Protein AF-A0A8D8MK05-F1 (afdb_monomer_lite)

Structure (mmCIF, N/CA/C/O backbone):
data_AF-A0A8D8MK05-F1
#
_entry.id   AF-A0A8D8MK05-F1
#
loop_
_atom_site.group_PDB
_atom_site.id
_atom_site.type_symbol
_atom_site.label_atom_id
_atom_site.label_alt_id
_atom_site.label_comp_id
_atom_site.label_asym_id
_atom_site.label_entity_id
_atom_site.label_seq_id
_atom_site.pdbx_PDB_ins_code
_atom_site.Cartn_x
_atom_site.Cartn_y
_atom_site.Cartn_z
_atom_site.occupancy
_atom_site.B_iso_or_equiv
_atom_site.auth_seq_id
_atom_site.auth_comp_id
_atom_site.auth_asym_id
_atom_site.auth_atom_id
_atom_site.pdbx_PDB_model_num
ATOM 1 N N . VAL A 1 1 ? 26.321 2.129 -28.031 1.00 49.59 1 VAL A N 1
ATOM 2 C CA . VAL A 1 1 ? 26.705 2.374 -26.617 1.00 49.59 1 VAL A CA 1
ATOM 3 C C . VAL A 1 1 ? 25.487 2.643 -25.729 1.00 49.59 1 VAL A C 1
ATOM 5 O O . VAL A 1 1 ? 25.455 2.090 -24.644 1.00 49.59 1 VAL A O 1
ATOM 8 N N . ALA A 1 2 ? 24.445 3.350 -26.198 1.00 54.22 2 ALA A N 1
ATOM 9 C CA . ALA A 1 2 ? 23.191 3.540 -25.441 1.00 54.22 2 ALA A CA 1
ATOM 10 C C . ALA A 1 2 ? 22.469 2.225 -25.057 1.00 54.22 2 ALA A C 1
ATOM 12 O O . ALA A 1 2 ? 22.144 2.024 -23.899 1.00 54.22 2 ALA A O 1
ATOM 13 N N . VAL A 1 3 ? 22.343 1.268 -25.988 1.00 50.22 3 VAL A N 1
ATOM 14 C CA . VAL A 1 3 ? 21.667 -0.034 -25.749 1.00 50.22 3 VAL A CA 1
ATOM 15 C C . VAL A 1 3 ? 22.410 -0.934 -24.745 1.00 50.22 3 VAL A C 1
ATOM 17 O O . VAL A 1 3 ? 21.839 -1.875 -24.202 1.00 50.22 3 VAL A O 1
ATOM 20 N N . ILE A 1 4 ? 23.695 -0.662 -24.495 1.00 50.47 4 ILE A N 1
ATOM 21 C CA . ILE A 1 4 ? 24.518 -1.462 -23.579 1.00 50.47 4 ILE A CA 1
ATOM 22 C C . ILE A 1 4 ? 24.353 -0.965 -22.138 1.00 50.47 4 ILE A C 1
ATOM 24 O O . ILE A 1 4 ? 24.380 -1.791 -21.240 1.00 50.47 4 ILE A O 1
ATOM 28 N N . MET A 1 5 ? 24.111 0.332 -21.903 1.00 55.66 5 MET A N 1
ATOM 29 C CA . MET A 1 5 ? 23.924 0.863 -20.543 1.00 55.66 5 MET A CA 1
ATOM 30 C C . MET A 1 5 ? 22.588 0.429 -19.925 1.00 55.66 5 MET A C 1
ATOM 32 O O . MET A 1 5 ? 22.592 -0.071 -18.804 1.00 55.66 5 MET A O 1
ATOM 36 N N . ASP A 1 6 ? 21.487 0.484 -20.683 1.00 53.59 6 ASP A N 1
ATOM 37 C CA . ASP A 1 6 ? 20.169 0.037 -20.195 1.00 53.59 6 ASP A CA 1
ATOM 38 C C . ASP A 1 6 ? 20.135 -1.473 -19.879 1.00 53.59 6 ASP A C 1
ATOM 40 O O . ASP A 1 6 ? 19.416 -1.917 -18.985 1.00 53.59 6 ASP A O 1
ATOM 44 N N . ASN A 1 7 ? 20.941 -2.274 -20.589 1.00 53.03 7 ASN A N 1
ATOM 45 C CA . ASN A 1 7 ? 21.059 -3.717 -20.351 1.00 53.03 7 ASN A CA 1
ATOM 46 C C . ASN A 1 7 ? 22.060 -4.072 -19.241 1.00 53.03 7 ASN A C 1
ATOM 48 O O . ASN A 1 7 ? 21.892 -5.096 -18.578 1.00 53.03 7 ASN A O 1
ATOM 52 N N . PHE A 1 8 ? 23.097 -3.259 -19.023 1.00 48.75 8 PHE A N 1
ATOM 53 C CA . PHE A 1 8 ? 24.080 -3.519 -17.969 1.00 48.75 8 PHE A CA 1
ATOM 54 C C . PHE A 1 8 ? 23.474 -3.288 -16.580 1.00 48.75 8 PHE A C 1
ATOM 56 O O . PHE A 1 8 ? 23.634 -4.134 -15.702 1.00 48.75 8 PHE A O 1
ATOM 63 N N . ASP A 1 9 ? 22.678 -2.224 -16.424 1.00 55.06 9 ASP A N 1
ATOM 64 C CA . ASP A 1 9 ? 21.945 -1.930 -15.185 1.00 55.06 9 ASP A CA 1
ATOM 65 C C . ASP A 1 9 ? 20.927 -3.018 -14.817 1.00 55.06 9 ASP A C 1
ATOM 67 O O . ASP A 1 9 ? 20.626 -3.197 -13.639 1.00 55.06 9 ASP A O 1
ATOM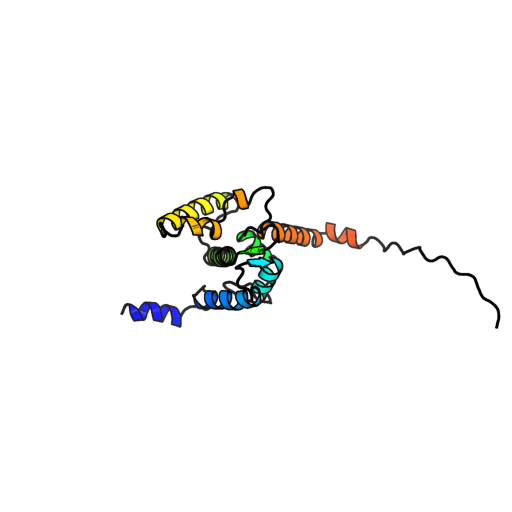 71 N N . TYR A 1 10 ? 20.398 -3.767 -15.793 1.00 53.81 10 TYR A N 1
ATOM 72 C CA . TYR A 1 10 ? 19.536 -4.924 -15.533 1.00 53.81 10 TYR A CA 1
ATOM 73 C C . TYR A 1 10 ? 20.329 -6.136 -15.018 1.00 53.81 10 TYR A C 1
ATOM 75 O O . TYR A 1 10 ? 19.884 -6.811 -14.093 1.00 53.81 10 TYR A O 1
ATOM 83 N N . LEU A 1 11 ? 21.511 -6.402 -15.587 1.00 55.62 11 LEU A N 1
ATOM 84 C CA . LEU A 1 11 ? 22.325 -7.587 -15.281 1.00 55.62 11 LEU A CA 1
ATOM 85 C C . LEU A 1 11 ? 23.072 -7.499 -13.943 1.00 55.62 11 LEU A C 1
ATOM 87 O O . LEU A 1 11 ? 23.367 -8.534 -13.349 1.00 55.62 11 LEU A O 1
ATOM 91 N N . THR A 1 12 ? 23.379 -6.292 -13.463 1.00 59.50 12 THR A N 1
ATOM 92 C CA . THR A 1 12 ? 24.076 -6.077 -12.182 1.00 59.50 12 THR A CA 1
ATOM 93 C C . THR A 1 12 ? 23.181 -5.483 -11.099 1.00 59.50 12 THR A C 1
ATOM 95 O O . THR A 1 12 ? 23.684 -5.048 -10.062 1.00 59.50 12 THR A O 1
ATOM 98 N N . ARG A 1 13 ? 21.863 -5.416 -11.329 1.00 64.94 13 ARG A N 1
ATOM 99 C CA . ARG A 1 13 ? 20.937 -4.834 -10.359 1.00 64.94 13 ARG A CA 1
ATOM 100 C C . ARG A 1 13 ? 20.841 -5.733 -9.137 1.00 64.94 13 ARG A C 1
ATOM 102 O O . ARG A 1 13 ? 20.519 -6.913 -9.248 1.00 64.94 13 ARG A O 1
ATOM 109 N N . ASP A 1 14 ? 21.093 -5.155 -7.969 1.00 70.12 14 ASP A N 1
ATOM 110 C CA . ASP A 1 14 ? 20.798 -5.811 -6.704 1.00 70.12 14 ASP A CA 1
ATOM 111 C C . ASP A 1 14 ? 19.301 -6.156 -6.674 1.00 70.12 14 ASP A C 1
ATOM 113 O O . ASP A 1 14 ? 18.453 -5.274 -6.820 1.00 70.12 14 ASP A O 1
ATOM 117 N N . SER A 1 15 ? 18.983 -7.442 -6.505 1.00 69.00 15 SER A N 1
ATOM 118 C CA . SER A 1 15 ? 17.610 -7.952 -6.407 1.00 69.00 15 SER A CA 1
ATOM 119 C C . SER A 1 15 ? 16.803 -7.288 -5.286 1.00 69.00 15 SER A C 1
ATOM 121 O O . SER A 1 15 ? 15.579 -7.296 -5.322 1.00 69.00 15 SER A O 1
ATOM 123 N N . SER A 1 16 ? 17.470 -6.676 -4.302 1.00 76.88 16 SER A N 1
ATOM 124 C CA . SER A 1 16 ? 16.815 -5.901 -3.247 1.00 76.88 16 SER A CA 1
ATOM 125 C C . SER A 1 16 ? 16.217 -4.572 -3.740 1.00 76.88 16 SER A C 1
ATOM 127 O O . SER A 1 16 ? 15.370 -3.985 -3.061 1.00 76.88 16 SER A O 1
ATOM 129 N N . ILE A 1 17 ? 16.619 -4.098 -4.925 1.00 84.31 17 ILE A N 1
ATOM 130 C CA . ILE A 1 17 ? 16.140 -2.859 -5.540 1.00 84.31 17 ILE A CA 1
ATOM 131 C C . ILE A 1 17 ? 14.934 -3.161 -6.426 1.00 84.31 17 ILE A C 1
ATOM 133 O O . ILE A 1 17 ? 14.962 -4.037 -7.289 1.00 84.31 17 ILE A O 1
ATOM 137 N N . LEU A 1 18 ? 13.881 -2.356 -6.288 1.00 88.25 18 LEU A N 1
ATOM 138 C CA . LEU A 1 18 ? 12.679 -2.476 -7.103 1.00 88.25 18 LEU A CA 1
ATOM 139 C C . LEU A 1 18 ? 12.977 -2.337 -8.612 1.00 88.25 18 LEU A C 1
ATOM 141 O O . LEU A 1 18 ? 13.235 -1.243 -9.117 1.00 88.25 18 LEU A O 1
ATOM 145 N N . GLY A 1 19 ? 12.942 -3.464 -9.326 1.00 89.19 19 GLY A N 1
ATOM 146 C CA . GLY A 1 19 ? 12.927 -3.563 -10.792 1.00 89.19 19 GLY A CA 1
ATOM 147 C C . GLY A 1 19 ? 11.591 -4.032 -11.392 1.00 89.19 19 GLY A C 1
ATOM 148 O O . GLY A 1 19 ? 10.654 -4.364 -10.669 1.00 89.19 19 GLY A O 1
ATOM 149 N N . ALA A 1 20 ? 11.527 -4.082 -12.730 1.00 89.19 20 ALA A N 1
ATOM 150 C CA . ALA A 1 20 ? 10.322 -4.437 -13.493 1.00 89.19 20 ALA A CA 1
ATOM 151 C C . ALA A 1 20 ? 9.803 -5.859 -13.208 1.00 89.19 20 ALA A C 1
ATOM 153 O O . ALA A 1 20 ? 8.601 -6.043 -13.070 1.00 89.19 20 ALA A O 1
ATOM 154 N N . HIS A 1 21 ? 10.699 -6.828 -13.008 1.00 89.25 21 HIS A N 1
ATOM 155 C CA . HIS A 1 21 ? 10.330 -8.213 -12.691 1.00 89.25 21 HIS A CA 1
ATOM 156 C C . HIS A 1 21 ? 9.510 -8.341 -11.395 1.00 89.25 21 HIS A C 1
ATOM 158 O O . HIS A 1 21 ? 8.670 -9.225 -11.290 1.00 89.25 21 HIS A O 1
ATOM 164 N N . HIS A 1 22 ? 9.693 -7.442 -10.419 1.00 93.12 22 HIS A N 1
ATOM 165 C CA . HIS A 1 22 ? 8.843 -7.422 -9.224 1.00 93.12 22 HIS A CA 1
ATOM 166 C C . HIS A 1 22 ? 7.418 -6.958 -9.537 1.00 93.12 22 HIS A C 1
ATOM 168 O O . HIS A 1 22 ? 6.475 -7.408 -8.895 1.00 93.12 22 HIS A O 1
ATOM 174 N N . LEU A 1 23 ? 7.252 -6.052 -10.507 1.00 95.31 23 LEU A N 1
ATOM 175 C CA . LEU A 1 23 ? 5.930 -5.612 -10.956 1.00 95.31 23 LEU A CA 1
ATOM 176 C C . LEU A 1 23 ? 5.211 -6.754 -11.678 1.00 95.31 23 LEU A C 1
ATOM 178 O O . LEU A 1 23 ? 4.029 -6.972 -11.429 1.00 95.31 23 LEU A O 1
ATOM 182 N N . ASP A 1 24 ? 5.935 -7.505 -12.512 1.00 94.25 24 ASP A N 1
ATOM 183 C CA . ASP A 1 24 ? 5.402 -8.693 -13.186 1.00 94.25 24 ASP A CA 1
ATOM 184 C C . ASP A 1 24 ? 4.970 -9.757 -12.170 1.00 94.25 24 ASP A C 1
ATOM 186 O O . ASP A 1 24 ? 3.875 -10.310 -12.274 1.00 94.25 24 ASP A O 1
ATOM 190 N N . GLU A 1 25 ? 5.785 -9.989 -11.138 1.00 95.00 25 GLU A N 1
ATOM 191 C CA . GLU A 1 25 ? 5.450 -10.917 -10.058 1.00 95.00 25 GLU A CA 1
ATOM 192 C C . GLU A 1 25 ? 4.222 -10.454 -9.262 1.00 95.00 25 GLU A C 1
ATOM 194 O O . GLU A 1 25 ? 3.327 -11.254 -8.991 1.00 95.00 25 GLU A O 1
ATOM 199 N N . PHE A 1 26 ? 4.111 -9.156 -8.957 1.00 96.94 26 PHE A N 1
ATOM 200 C CA . PHE A 1 26 ? 2.915 -8.604 -8.317 1.00 96.94 26 PHE A CA 1
ATOM 201 C C . PHE A 1 26 ? 1.656 -8.848 -9.154 1.00 96.94 26 PHE A C 1
ATOM 203 O O . PHE A 1 26 ? 0.638 -9.277 -8.615 1.00 96.94 26 PHE A O 1
ATOM 210 N N . VAL A 1 27 ? 1.714 -8.594 -10.467 1.00 96.75 27 VAL A N 1
ATOM 211 C CA . VAL A 1 27 ? 0.590 -8.839 -11.389 1.00 96.75 27 VAL A CA 1
ATOM 212 C C . VAL A 1 27 ? 0.208 -10.317 -11.387 1.00 96.75 27 VAL A C 1
ATOM 214 O O . VAL A 1 27 ? -0.976 -10.645 -11.302 1.00 96.75 27 VAL A O 1
ATOM 217 N N . ARG A 1 28 ? 1.208 -11.203 -11.458 1.00 96.44 28 ARG A N 1
ATOM 218 C CA . ARG A 1 28 ? 1.016 -12.653 -11.472 1.00 96.44 28 ARG A CA 1
ATOM 219 C C . ARG A 1 28 ? 0.312 -13.134 -10.206 1.00 96.44 28 ARG A C 1
ATOM 221 O O . ARG A 1 28 ? -0.697 -13.821 -10.315 1.00 96.44 28 ARG A O 1
ATOM 228 N N . ILE A 1 29 ? 0.813 -12.751 -9.030 1.00 97.00 29 ILE A N 1
ATOM 229 C CA . ILE A 1 29 ? 0.228 -13.164 -7.749 1.00 97.00 29 ILE A CA 1
ATOM 230 C C . ILE A 1 29 ? -1.155 -12.529 -7.573 1.00 97.00 29 ILE A C 1
ATOM 232 O O . ILE A 1 29 ? -2.086 -13.223 -7.185 1.00 97.00 29 ILE A O 1
ATOM 236 N N . TRP A 1 30 ? -1.343 -11.247 -7.908 1.00 97.69 30 TRP A N 1
ATOM 237 C CA . TRP A 1 30 ? -2.658 -10.601 -7.807 1.00 97.69 30 TRP A CA 1
ATOM 238 C C . TRP A 1 30 ? -3.735 -11.357 -8.590 1.00 97.69 30 TRP A C 1
ATOM 240 O O . TRP A 1 30 ? -4.849 -11.523 -8.097 1.00 97.69 30 TRP A O 1
ATOM 250 N N . ALA A 1 31 ? -3.409 -11.851 -9.787 1.00 97.31 31 ALA A N 1
ATOM 251 C CA . ALA A 1 31 ? -4.342 -12.615 -10.611 1.00 97.31 31 ALA A CA 1
ATOM 252 C C . ALA A 1 31 ? -4.811 -13.929 -9.954 1.00 97.31 31 ALA A C 1
ATOM 254 O O . ALA A 1 31 ? -5.887 -14.419 -10.289 1.00 97.31 31 ALA A O 1
ATOM 255 N N . GLU A 1 32 ? -4.050 -14.482 -9.003 1.00 97.44 32 GLU A N 1
ATOM 256 C CA . GLU A 1 32 ? -4.471 -15.649 -8.215 1.00 97.44 32 GLU A CA 1
ATOM 257 C C . GLU A 1 32 ? -5.579 -15.287 -7.207 1.00 97.44 32 GLU A C 1
ATOM 259 O O . GLU A 1 32 ? -6.458 -16.107 -6.945 1.00 97.44 32 GLU A O 1
ATOM 264 N N . TYR A 1 33 ? -5.577 -14.053 -6.687 1.00 97.25 33 TYR A N 1
ATOM 265 C CA . TYR A 1 33 ? -6.573 -13.547 -5.729 1.00 97.25 33 TYR A CA 1
ATOM 266 C C . TYR A 1 33 ? -7.752 -12.827 -6.410 1.00 97.25 33 TYR A C 1
ATOM 268 O O . TYR A 1 33 ? -8.833 -12.733 -5.835 1.00 97.25 33 TYR A O 1
ATOM 276 N N . ASP A 1 34 ? -7.579 -12.347 -7.645 1.00 97.44 34 ASP A N 1
ATOM 277 C CA . ASP A 1 34 ? -8.625 -11.725 -8.470 1.00 97.44 34 ASP A CA 1
ATOM 278 C C . ASP A 1 34 ? -8.807 -12.463 -9.813 1.00 97.44 34 ASP A C 1
ATOM 280 O O . ASP A 1 34 ? -8.554 -11.895 -10.882 1.00 97.44 34 ASP A O 1
ATOM 284 N N . PRO A 1 35 ? -9.275 -13.727 -9.804 1.00 95.75 35 PRO A N 1
ATOM 285 C CA . PRO A 1 35 ? -9.380 -14.550 -11.014 1.00 95.75 35 PRO A CA 1
ATOM 286 C C . PRO A 1 35 ? -10.380 -13.998 -12.041 1.00 95.75 35 PRO A C 1
ATOM 288 O O . PRO A 1 35 ? -10.322 -14.338 -13.220 1.00 95.75 35 PRO A O 1
ATOM 291 N N . ASN A 1 36 ? -11.300 -13.136 -11.599 1.00 95.81 36 ASN A N 1
ATOM 292 C CA . ASN A 1 36 ? -12.314 -12.507 -12.443 1.00 95.81 36 ASN A CA 1
ATOM 293 C C . ASN A 1 36 ? -11.868 -11.148 -13.009 1.00 95.81 36 ASN A C 1
ATOM 295 O O . ASN A 1 36 ? -12.668 -10.487 -13.671 1.00 95.81 36 ASN A O 1
ATOM 299 N N . ALA A 1 37 ? -10.627 -10.717 -12.743 1.00 96.00 37 ALA A N 1
ATOM 300 C CA . ALA A 1 37 ? -10.079 -9.434 -13.180 1.00 96.00 37 ALA A CA 1
ATOM 301 C C . ALA A 1 37 ? -10.981 -8.235 -12.824 1.00 96.00 37 ALA A C 1
ATOM 303 O O . ALA A 1 37 ? -11.169 -7.308 -13.616 1.00 96.00 37 ALA A O 1
ATOM 304 N N . THR A 1 38 ? -11.554 -8.251 -11.619 1.00 95.69 38 THR A N 1
ATOM 305 C CA . THR A 1 38 ? -12.394 -7.157 -11.111 1.00 95.69 38 THR A CA 1
ATOM 306 C C . THR A 1 38 ? -11.583 -5.895 -10.803 1.00 95.69 38 THR A C 1
ATOM 308 O O . THR A 1 38 ? -12.144 -4.806 -10.658 1.00 95.69 38 THR A O 1
ATOM 311 N N . GLY A 1 39 ? -10.260 -6.035 -10.699 1.00 96.00 39 GLY A N 1
ATOM 312 C CA . GLY A 1 39 ? -9.326 -4.998 -10.293 1.00 96.00 39 GLY A CA 1
ATOM 313 C C . GLY A 1 39 ? -9.364 -4.726 -8.793 1.00 96.00 39 GLY A C 1
ATOM 314 O O . GLY A 1 39 ? -8.850 -3.690 -8.369 1.00 96.00 39 GLY A O 1
ATOM 315 N N . LYS A 1 40 ? -9.991 -5.598 -7.992 1.00 96.75 40 LYS A N 1
ATOM 316 C CA . LYS A 1 40 ? -10.190 -5.401 -6.554 1.00 96.75 40 LYS A CA 1
ATOM 317 C C . LYS A 1 40 ? -10.139 -6.712 -5.771 1.00 96.75 40 LYS A C 1
ATOM 319 O O . LYS A 1 40 ? -10.735 -7.695 -6.188 1.00 96.75 40 LYS A O 1
ATOM 324 N N . ILE A 1 41 ? -9.529 -6.689 -4.588 1.00 97.94 41 ILE A N 1
ATOM 325 C CA . ILE A 1 41 ? -9.508 -7.828 -3.645 1.00 97.94 41 ILE A CA 1
ATOM 326 C C . ILE A 1 41 ? -9.763 -7.351 -2.218 1.00 97.94 41 ILE A C 1
ATOM 328 O O . ILE A 1 41 ? -9.55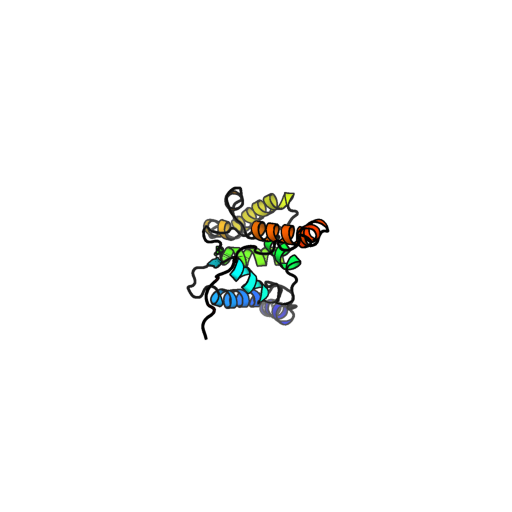8 -6.171 -1.913 1.00 97.94 41 ILE A O 1
ATOM 332 N N . HIS A 1 42 ? -10.213 -8.240 -1.331 1.00 97.88 42 HIS A N 1
ATOM 333 C CA . HIS A 1 42 ? -10.472 -7.869 0.059 1.00 97.88 42 HIS A CA 1
ATOM 334 C C . HIS A 1 42 ? -9.167 -7.502 0.787 1.00 97.88 42 HIS A C 1
ATOM 336 O O . HIS A 1 42 ? -8.104 -8.064 0.523 1.00 97.88 42 HIS A O 1
ATOM 342 N N . TYR A 1 43 ? -9.211 -6.560 1.735 1.00 96.75 43 TYR A N 1
ATOM 343 C CA . TYR A 1 43 ? -7.994 -6.061 2.395 1.00 96.75 43 TYR A CA 1
ATOM 344 C C . TYR A 1 43 ? -7.212 -7.138 3.175 1.00 96.75 43 TYR A C 1
ATOM 346 O O . TYR A 1 43 ? -6.006 -6.987 3.392 1.00 96.75 43 TYR A O 1
ATOM 354 N N . THR A 1 44 ? -7.881 -8.204 3.624 1.00 96.56 44 THR A N 1
ATOM 355 C CA . THR A 1 44 ? -7.226 -9.350 4.279 1.00 96.56 44 THR A CA 1
ATOM 356 C C . THR A 1 44 ? -6.517 -10.245 3.270 1.00 96.56 44 THR A C 1
ATOM 358 O O . THR A 1 44 ? -5.419 -10.709 3.548 1.00 96.56 44 THR A O 1
ATOM 361 N N . GLU A 1 45 ? -7.112 -10.446 2.092 1.00 97.75 45 GLU A N 1
ATOM 362 C CA . GLU A 1 45 ? -6.514 -11.202 0.986 1.00 97.75 45 GLU A CA 1
ATOM 363 C C . GLU A 1 45 ? -5.299 -10.462 0.433 1.00 97.75 45 GLU A C 1
ATOM 365 O O . GLU A 1 45 ? -4.244 -11.053 0.258 1.00 97.75 45 GLU A O 1
ATOM 370 N N . MET A 1 46 ? -5.395 -9.138 0.272 1.00 97.69 46 MET A N 1
ATOM 371 C CA . MET A 1 46 ? -4.248 -8.299 -0.086 1.00 97.69 46 MET A CA 1
ATOM 372 C C . MET A 1 46 ? -3.109 -8.418 0.932 1.00 97.69 46 MET A C 1
ATOM 374 O O . MET A 1 46 ? -1.943 -8.457 0.551 1.00 97.69 46 MET A O 1
ATOM 378 N N . TYR A 1 47 ? -3.419 -8.498 2.226 1.00 97.06 47 TYR A N 1
ATOM 379 C CA . TYR A 1 47 ? -2.393 -8.701 3.245 1.00 97.06 47 TYR A CA 1
ATOM 380 C C . TYR A 1 47 ? -1.714 -10.068 3.137 1.00 97.06 47 TYR A C 1
ATOM 382 O O . TYR A 1 47 ? -0.486 -10.132 3.191 1.00 97.06 47 TYR A O 1
ATOM 390 N N . ASP A 1 48 ? -2.494 -11.133 2.956 1.00 97.00 48 ASP A N 1
ATOM 391 C CA . ASP A 1 48 ? -1.979 -12.491 2.760 1.00 97.00 48 ASP A CA 1
ATOM 392 C C . ASP A 1 48 ? -1.120 -12.591 1.489 1.00 97.00 48 ASP A C 1
ATOM 394 O O . ASP A 1 48 ? 0.033 -13.020 1.533 1.00 97.00 48 ASP A O 1
ATOM 398 N N . MET A 1 49 ? -1.614 -12.041 0.379 1.00 97.19 49 MET A N 1
ATOM 399 C CA . MET A 1 49 ? -0.882 -11.891 -0.877 1.00 97.19 49 MET A CA 1
ATOM 400 C C . MET A 1 49 ? 0.483 -11.216 -0.666 1.00 97.19 49 MET A C 1
ATOM 402 O O . MET A 1 49 ? 1.513 -11.728 -1.107 1.00 97.19 49 MET A O 1
ATOM 406 N N . LEU A 1 50 ? 0.525 -10.088 0.054 1.00 97.06 50 LEU A N 1
ATOM 407 C CA . LEU A 1 50 ? 1.776 -9.380 0.344 1.00 97.06 50 LEU A CA 1
ATOM 408 C C . LEU A 1 50 ? 2.702 -10.161 1.282 1.00 97.06 50 LEU A C 1
ATOM 410 O O . LEU A 1 50 ? 3.916 -9.984 1.208 1.00 97.06 50 LEU A O 1
ATOM 414 N N . LYS A 1 51 ? 2.174 -11.013 2.166 1.00 95.75 51 LYS A N 1
ATOM 415 C CA . LYS A 1 51 ? 2.988 -11.900 3.010 1.00 95.75 51 LYS A CA 1
ATOM 416 C C . LYS A 1 51 ? 3.639 -13.016 2.196 1.00 95.75 51 LYS A C 1
ATOM 418 O O . LYS A 1 51 ? 4.798 -13.320 2.465 1.00 95.75 51 LYS A O 1
ATOM 423 N N . ASN A 1 52 ? 2.935 -13.541 1.196 1.00 94.00 52 ASN A N 1
ATOM 424 C CA . ASN A 1 52 ? 3.413 -14.605 0.312 1.00 94.00 52 ASN A CA 1
ATOM 425 C C . ASN A 1 52 ? 4.384 -14.120 -0.779 1.00 94.00 52 ASN A C 1
ATOM 427 O O . ASN A 1 52 ? 5.072 -14.934 -1.388 1.00 94.00 52 ASN A O 1
ATOM 431 N N . MET A 1 53 ? 4.474 -12.808 -1.005 1.00 94.69 53 MET A N 1
ATOM 432 C CA . MET A 1 53 ? 5.430 -12.199 -1.930 1.00 94.69 53 MET A CA 1
ATOM 433 C C . MET A 1 53 ? 6.687 -11.730 -1.189 1.00 94.69 53 MET A C 1
ATOM 435 O O . MET A 1 53 ? 6.603 -11.177 -0.088 1.00 94.69 53 MET A O 1
ATOM 439 N N . ASP A 1 54 ? 7.856 -11.897 -1.803 1.00 91.62 54 ASP A N 1
ATOM 440 C CA . ASP A 1 54 ? 9.121 -11.444 -1.226 1.00 91.62 54 ASP A CA 1
ATOM 441 C C . ASP A 1 54 ? 9.334 -9.919 -1.383 1.00 91.62 54 ASP A C 1
ATOM 443 O O . ASP A 1 54 ? 8.760 -9.276 -2.274 1.00 91.62 54 ASP A O 1
ATOM 447 N N . PRO A 1 55 ? 10.145 -9.290 -0.507 1.00 91.25 55 PRO A N 1
ATOM 448 C CA . PRO A 1 55 ? 10.635 -7.928 -0.723 1.00 91.25 55 PRO A CA 1
ATOM 449 C C . PRO A 1 55 ? 11.288 -7.791 -2.109 1.00 91.25 55 PRO A C 1
ATOM 451 O O . PRO A 1 55 ? 11.886 -8.758 -2.575 1.00 91.25 55 PRO A O 1
ATOM 454 N N . PRO A 1 56 ? 11.223 -6.615 -2.766 1.00 91.00 56 PRO A N 1
ATOM 455 C CA . PRO A 1 56 ? 10.949 -5.281 -2.220 1.00 91.00 56 PRO A CA 1
ATOM 456 C C . PRO A 1 56 ? 9.471 -4.856 -2.146 1.00 91.00 56 PRO A C 1
ATOM 458 O O . PRO A 1 56 ? 9.146 -3.977 -1.336 1.00 91.00 56 PRO A O 1
ATOM 461 N N . LEU A 1 57 ? 8.584 -5.441 -2.961 1.00 92.81 57 LEU A N 1
ATOM 462 C CA . LEU A 1 57 ? 7.145 -5.130 -2.930 1.00 92.81 57 LEU A CA 1
ATOM 463 C C . LEU A 1 57 ? 6.422 -5.902 -1.830 1.00 92.81 57 LEU A C 1
ATOM 465 O O . LEU A 1 57 ? 5.490 -5.382 -1.224 1.00 92.81 57 LEU A O 1
ATOM 469 N N . GLY A 1 58 ? 6.845 -7.135 -1.565 1.00 93.75 58 GLY A N 1
ATOM 470 C CA . GLY A 1 58 ? 6.206 -7.991 -0.585 1.00 93.75 58 GLY A CA 1
ATOM 471 C C . GLY A 1 58 ? 6.771 -7.784 0.812 1.00 93.75 58 GLY A C 1
ATOM 472 O O . GLY A 1 58 ? 7.741 -7.052 1.039 1.00 93.75 58 GLY A O 1
ATOM 473 N N . PHE A 1 59 ? 6.143 -8.434 1.780 1.00 94.94 59 PHE A N 1
ATOM 474 C CA . PHE A 1 59 ? 6.638 -8.515 3.145 1.00 94.94 59 P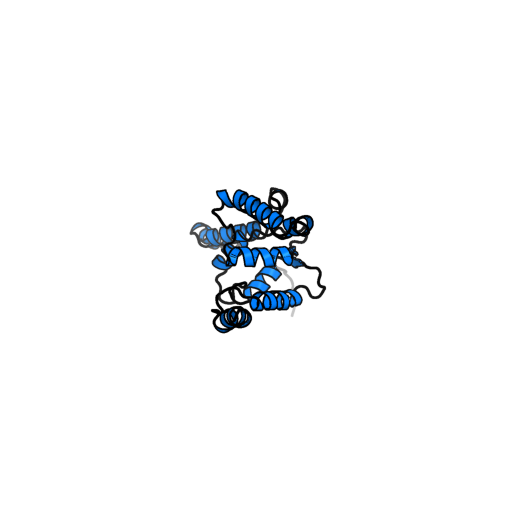HE A CA 1
ATOM 475 C C . PHE A 1 59 ? 7.506 -9.757 3.337 1.00 94.94 59 PHE A C 1
ATOM 477 O O . PHE A 1 59 ? 8.471 -9.704 4.094 1.00 94.94 59 PHE A O 1
ATOM 484 N N . GLY A 1 60 ? 7.187 -10.856 2.662 1.00 93.44 60 GLY A N 1
ATOM 485 C CA . GLY A 1 60 ? 7.787 -12.159 2.886 1.00 93.44 60 GLY A CA 1
ATOM 486 C C . GLY A 1 60 ? 7.205 -12.874 4.111 1.00 93.44 60 GLY A C 1
ATOM 487 O O . GLY A 1 60 ? 6.800 -12.278 5.126 1.00 93.44 60 GLY A O 1
ATOM 488 N N . ASN A 1 61 ? 7.221 -14.203 4.044 1.00 92.12 61 ASN A N 1
ATOM 489 C CA . ASN A 1 61 ? 6.568 -15.076 5.023 1.00 92.12 61 ASN A CA 1
ATOM 490 C C . ASN A 1 61 ? 7.099 -14.872 6.450 1.00 92.12 61 ASN A C 1
ATOM 492 O O . ASN A 1 61 ? 6.343 -14.918 7.422 1.00 92.12 61 ASN A O 1
ATOM 496 N N . LYS A 1 62 ? 8.385 -14.530 6.582 1.00 91.69 62 LYS A N 1
ATOM 497 C CA . LYS A 1 62 ? 9.063 -14.301 7.868 1.00 91.69 62 LYS A CA 1
ATOM 498 C C . LYS A 1 62 ? 8.919 -12.876 8.421 1.00 91.69 62 LYS A C 1
ATOM 500 O O . LYS A 1 62 ? 9.402 -12.612 9.519 1.00 91.69 62 LYS A O 1
ATOM 505 N N . CYS A 1 63 ? 8.288 -11.948 7.698 1.00 93.81 63 CYS A N 1
ATOM 506 C CA . CYS A 1 63 ? 8.155 -10.567 8.168 1.00 93.81 63 CYS A CA 1
ATOM 507 C C . CYS A 1 63 ? 7.242 -10.466 9.401 1.00 93.81 63 CYS A C 1
ATOM 509 O O . CYS A 1 63 ? 6.103 -10.943 9.345 1.00 93.81 63 CYS A O 1
ATOM 511 N N . PRO A 1 64 ? 7.694 -9.827 10.498 1.00 94.38 64 PRO A N 1
ATOM 512 C CA . PRO A 1 64 ? 6.859 -9.593 11.669 1.00 94.38 64 PRO A CA 1
ATOM 513 C C . PRO A 1 64 ? 5.639 -8.724 11.343 1.00 94.38 64 PRO A C 1
ATOM 515 O O . PRO A 1 64 ? 5.767 -7.693 10.676 1.00 94.38 64 PRO A O 1
ATOM 518 N N . ASN A 1 65 ? 4.476 -9.071 11.901 1.00 92.06 65 ASN A N 1
ATOM 519 C CA . ASN A 1 65 ? 3.215 -8.349 11.674 1.00 92.06 65 ASN A CA 1
ATOM 520 C C . ASN A 1 65 ? 3.348 -6.849 11.953 1.00 92.06 65 ASN A C 1
ATOM 522 O O . ASN A 1 65 ? 2.943 -6.026 11.138 1.00 92.06 65 ASN A O 1
ATOM 526 N N . ARG A 1 66 ? 4.037 -6.484 13.038 1.00 92.38 66 ARG A N 1
ATOM 527 C CA . ARG A 1 66 ? 4.305 -5.089 13.401 1.00 92.38 66 ARG A CA 1
ATOM 528 C C . ARG A 1 66 ? 5.015 -4.287 12.303 1.00 92.38 66 ARG A C 1
ATOM 530 O O . ARG A 1 66 ? 4.751 -3.094 12.163 1.00 92.38 66 ARG A O 1
ATOM 537 N N . LEU A 1 67 ? 5.924 -4.903 11.544 1.00 93.62 67 LEU A N 1
ATOM 538 C CA . LEU A 1 67 ? 6.628 -4.231 10.447 1.00 93.62 67 LEU A CA 1
ATOM 539 C C . LEU A 1 67 ? 5.727 -4.102 9.213 1.00 93.62 67 LEU A C 1
ATOM 541 O O . LEU A 1 67 ? 5.660 -3.026 8.618 1.00 93.62 67 LEU A O 1
ATOM 545 N N . ALA A 1 68 ? 4.983 -5.160 8.883 1.00 95.19 68 ALA A N 1
ATOM 546 C CA . ALA A 1 68 ? 4.006 -5.146 7.798 1.00 95.19 68 ALA A CA 1
ATOM 547 C C . ALA A 1 68 ? 2.906 -4.093 8.032 1.00 95.19 68 ALA A C 1
ATOM 549 O O . ALA A 1 68 ? 2.622 -3.282 7.152 1.00 95.19 68 ALA A O 1
ATOM 550 N N . TYR A 1 69 ? 2.353 -4.025 9.247 1.00 95.62 69 TYR A N 1
ATOM 551 C CA . TYR A 1 69 ? 1.327 -3.048 9.622 1.00 95.62 69 TYR A CA 1
ATOM 552 C C . TYR A 1 69 ? 1.834 -1.617 9.487 1.00 95.62 69 TYR A C 1
ATOM 554 O O . TYR A 1 69 ? 1.131 -0.776 8.938 1.00 95.62 69 TYR A O 1
ATOM 562 N N . LYS A 1 70 ? 3.077 -1.331 9.896 1.00 94.12 70 LYS A N 1
ATOM 563 C CA . LYS A 1 70 ? 3.679 -0.005 9.694 1.00 94.12 70 LYS A CA 1
ATOM 564 C C . LYS A 1 70 ? 3.742 0.390 8.216 1.00 94.12 70 LYS A C 1
ATOM 566 O O . LYS A 1 70 ? 3.407 1.528 7.898 1.00 94.12 70 LYS A O 1
ATOM 571 N N . LYS A 1 71 ? 4.120 -0.532 7.322 1.00 94.56 71 LYS A N 1
ATOM 572 C CA . LYS A 1 71 ? 4.093 -0.280 5.872 1.00 94.56 71 LYS A CA 1
ATOM 573 C C . LYS A 1 71 ? 2.668 -0.027 5.364 1.00 94.56 71 LYS A C 1
ATOM 575 O O . LYS A 1 71 ? 2.441 0.939 4.647 1.00 94.56 71 LYS A O 1
ATOM 580 N N . LEU A 1 72 ? 1.690 -0.832 5.784 1.00 95.94 72 LEU A N 1
ATOM 581 C CA . LEU A 1 72 ? 0.277 -0.673 5.398 1.00 95.94 72 LEU A CA 1
ATOM 582 C C . LEU A 1 72 ? -0.320 0.659 5.873 1.00 95.94 72 LEU A C 1
ATOM 584 O O . LEU A 1 72 ? -1.057 1.304 5.129 1.00 95.94 72 LEU A O 1
ATOM 588 N N . ILE A 1 73 ? 0.046 1.099 7.079 1.00 94.62 73 ILE A N 1
ATOM 589 C CA . ILE A 1 73 ? -0.330 2.409 7.626 1.00 94.62 73 ILE A CA 1
ATOM 590 C C . ILE A 1 73 ? 0.218 3.536 6.753 1.00 94.62 73 ILE A C 1
ATOM 592 O O . ILE A 1 73 ? -0.519 4.465 6.436 1.00 94.62 73 ILE A O 1
ATOM 596 N N . ARG A 1 74 ? 1.477 3.434 6.314 1.00 92.56 74 ARG A N 1
ATOM 597 C CA . ARG A 1 74 ? 2.111 4.438 5.446 1.00 92.56 74 ARG A CA 1
ATOM 598 C C . ARG A 1 74 ? 1.529 4.478 4.032 1.00 92.56 74 ARG A C 1
ATOM 600 O O . ARG A 1 74 ? 1.529 5.538 3.420 1.00 92.56 74 ARG A O 1
ATOM 607 N N . MET A 1 75 ? 1.002 3.359 3.538 1.00 93.56 75 MET A N 1
ATOM 608 C CA . MET A 1 75 ? 0.325 3.287 2.238 1.00 93.56 75 MET A CA 1
ATOM 609 C C . MET A 1 75 ? -1.106 3.847 2.257 1.00 93.56 75 MET A C 1
ATOM 611 O O . MET A 1 75 ? -1.579 4.304 1.223 1.00 93.56 75 MET A O 1
ATOM 615 N N . ASN A 1 76 ? -1.798 3.796 3.403 1.00 91.75 76 ASN A N 1
ATOM 616 C CA . ASN A 1 76 ? -3.119 4.393 3.667 1.00 91.75 76 ASN A CA 1
ATOM 617 C C . ASN A 1 76 ? -4.164 4.284 2.528 1.00 91.75 76 ASN A C 1
ATOM 619 O O . ASN A 1 76 ? -4.896 5.229 2.245 1.00 91.75 76 ASN A O 1
ATOM 623 N N . MET A 1 77 ? -4.251 3.121 1.881 1.00 93.94 77 MET A N 1
ATOM 624 C CA . MET A 1 77 ? -5.135 2.915 0.727 1.00 93.94 77 MET A CA 1
ATOM 625 C C . MET A 1 77 ? -6.623 2.971 1.129 1.00 93.94 77 MET A C 1
ATOM 627 O O . MET A 1 77 ? -6.983 2.373 2.152 1.00 93.94 77 MET A O 1
ATOM 631 N N . PRO A 1 78 ? -7.497 3.638 0.354 1.00 93.50 78 PRO A N 1
ATOM 632 C CA . PRO A 1 78 ? -8.93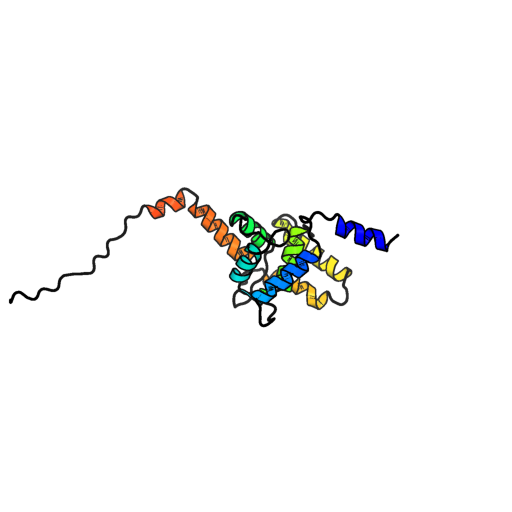6 3.665 0.587 1.00 93.50 78 PRO A CA 1
ATOM 633 C C . PRO A 1 78 ? -9.561 2.289 0.357 1.00 93.50 78 PRO A C 1
ATOM 635 O O . PRO A 1 78 ? -9.096 1.506 -0.474 1.00 93.50 78 PRO A O 1
ATOM 638 N N . LEU A 1 79 ? -10.629 2.019 1.102 1.00 93.62 79 LEU A N 1
ATOM 639 C CA . LEU A 1 79 ? -11.454 0.826 0.954 1.00 93.62 79 LEU A CA 1
ATOM 640 C C . LEU A 1 79 ? -12.829 1.207 0.421 1.00 93.62 79 LEU A C 1
ATOM 642 O O . LEU A 1 79 ? -13.378 2.254 0.776 1.00 93.62 79 LEU A O 1
ATOM 646 N N . ASP A 1 80 ? -13.399 0.339 -0.408 1.00 91.69 80 ASP A N 1
ATOM 647 C CA . ASP A 1 80 ? -14.805 0.453 -0.776 1.00 91.69 80 ASP A CA 1
ATOM 648 C C . ASP A 1 80 ? -15.739 -0.091 0.321 1.00 91.69 80 ASP A C 1
ATOM 650 O O . ASP A 1 80 ? -15.308 -0.516 1.395 1.00 91.69 80 ASP A O 1
ATOM 654 N N . ALA A 1 81 ? -17.050 -0.037 0.065 1.00 90.12 81 ALA A N 1
ATOM 655 C CA . ALA A 1 81 ? -18.073 -0.467 1.020 1.00 90.12 81 ALA A CA 1
ATOM 656 C C . ALA A 1 81 ? -18.000 -1.966 1.364 1.00 90.12 81 ALA A C 1
ATOM 658 O O . ALA A 1 81 ? -18.539 -2.383 2.385 1.00 90.12 81 ALA A O 1
ATOM 659 N N . GLU A 1 82 ? -17.330 -2.761 0.530 1.00 92.44 82 GLU A N 1
ATOM 660 C CA . GLU A 1 82 ? -17.157 -4.204 0.692 1.00 92.44 82 GLU A CA 1
ATOM 661 C C . GLU A 1 82 ? -15.806 -4.543 1.345 1.00 92.44 82 GLU A C 1
ATOM 663 O O . GLU A 1 82 ? -15.463 -5.716 1.474 1.00 92.44 82 GLU A O 1
ATOM 668 N N . GLY A 1 83 ? -15.017 -3.536 1.745 1.00 94.25 83 GLY A N 1
ATOM 669 C CA . GLY A 1 83 ? -13.693 -3.737 2.334 1.00 94.25 83 GLY A CA 1
ATOM 670 C C . GLY A 1 83 ? -12.623 -4.132 1.315 1.00 94.25 83 GLY A C 1
ATOM 671 O O . GLY A 1 83 ? -11.611 -4.731 1.687 1.00 94.25 83 GLY A O 1
ATOM 672 N N . LYS A 1 84 ? -12.817 -3.817 0.031 1.00 96.31 8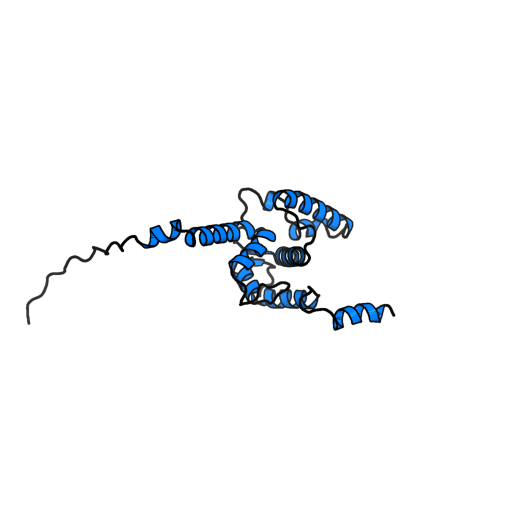4 LYS A N 1
ATOM 673 C CA . LYS A 1 84 ? -11.855 -4.142 -1.025 1.00 96.31 84 LYS A CA 1
ATOM 674 C C . LYS A 1 84 ? -10.947 -2.965 -1.359 1.00 96.31 84 LYS A C 1
ATOM 676 O O . LYS A 1 84 ? -11.351 -1.803 -1.299 1.00 96.31 84 LYS A O 1
ATOM 681 N N . VAL A 1 85 ? -9.715 -3.289 -1.742 1.00 96.19 85 VAL A N 1
ATOM 682 C CA . VAL A 1 85 ? -8.721 -2.356 -2.291 1.00 96.19 85 VAL A CA 1
ATOM 683 C C . VAL A 1 85 ? -8.607 -2.519 -3.800 1.00 96.19 85 VAL A C 1
ATOM 685 O O . VAL A 1 85 ? -8.777 -3.619 -4.316 1.00 96.19 85 VAL A O 1
ATOM 688 N N . GLY A 1 86 ? -8.291 -1.434 -4.508 1.00 95.69 86 GLY A N 1
ATOM 689 C CA . GLY A 1 86 ? -8.064 -1.460 -5.954 1.00 95.69 86 GLY A CA 1
ATOM 690 C C . GLY A 1 86 ? -6.624 -1.807 -6.337 1.00 95.69 86 GLY A C 1
ATOM 691 O O . GLY A 1 86 ? -5.684 -1.295 -5.735 1.00 95.69 86 GLY A O 1
ATOM 692 N N . PHE A 1 87 ? -6.458 -2.591 -7.404 1.00 96.88 87 PHE A N 1
ATOM 693 C CA . PHE A 1 87 ? -5.171 -3.023 -7.964 1.00 96.88 87 PHE A CA 1
ATOM 694 C C . PHE A 1 87 ? -4.195 -1.861 -8.172 1.00 96.88 87 PHE A C 1
ATOM 696 O O . PHE A 1 87 ? -3.095 -1.854 -7.625 1.00 96.88 87 PHE A O 1
ATOM 703 N N . THR A 1 88 ? -4.604 -0.849 -8.944 1.00 94.94 88 THR A N 1
ATOM 704 C CA . THR A 1 88 ? -3.742 0.286 -9.307 1.00 94.94 88 THR A CA 1
ATOM 705 C C . THR A 1 88 ? -3.316 1.086 -8.082 1.00 94.94 88 THR A C 1
ATOM 707 O O . THR A 1 88 ? -2.155 1.479 -7.974 1.00 94.94 88 THR A O 1
ATOM 710 N N . THR A 1 89 ? -4.242 1.292 -7.147 1.00 95.00 89 THR A N 1
ATOM 711 C CA . THR A 1 89 ? -3.985 1.990 -5.887 1.00 95.00 89 THR A CA 1
ATOM 712 C C . THR A 1 89 ? -2.995 1.213 -5.028 1.00 95.00 89 THR A C 1
ATOM 714 O O . THR A 1 89 ? -2.040 1.798 -4.522 1.00 95.00 89 THR A O 1
ATOM 717 N N . THR A 1 90 ? -3.16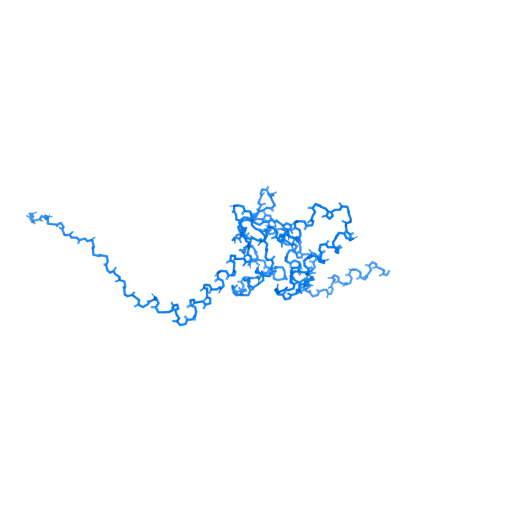3 -0.108 -4.917 1.00 96.81 90 THR A N 1
ATOM 718 C CA . THR A 1 90 ? -2.246 -0.965 -4.161 1.00 96.81 90 THR A CA 1
ATOM 719 C C . THR A 1 90 ? -0.859 -1.021 -4.775 1.00 96.81 90 THR A C 1
ATOM 721 O O . THR A 1 90 ? 0.121 -0.767 -4.074 1.00 96.81 90 THR A O 1
ATOM 724 N N . LEU A 1 91 ? -0.762 -1.271 -6.079 1.00 96.62 91 LEU A N 1
ATOM 725 C CA . LEU A 1 91 ? 0.517 -1.317 -6.778 1.00 96.62 91 LEU A CA 1
ATOM 726 C C . LEU A 1 91 ? 1.278 0.005 -6.638 1.00 96.62 91 LEU A C 1
ATOM 728 O O . LEU A 1 91 ? 2.450 0.015 -6.264 1.00 96.62 91 LEU A O 1
ATOM 732 N N . PHE A 1 92 ? 0.610 1.134 -6.884 1.00 96.12 92 PHE A N 1
ATOM 733 C CA . PHE A 1 92 ? 1.263 2.433 -6.778 1.00 96.12 92 PHE A CA 1
ATOM 734 C C . PHE A 1 92 ? 1.673 2.764 -5.342 1.00 96.12 92 PHE A C 1
ATOM 736 O O . PHE A 1 92 ? 2.774 3.272 -5.141 1.00 96.12 92 PHE A O 1
ATOM 743 N N . ALA A 1 93 ? 0.849 2.445 -4.340 1.00 95.62 93 ALA A N 1
ATOM 744 C CA . ALA A 1 93 ? 1.196 2.685 -2.942 1.00 95.62 93 ALA A CA 1
ATOM 745 C C . ALA A 1 93 ? 2.447 1.897 -2.511 1.00 95.62 93 ALA A C 1
ATOM 747 O O . ALA A 1 93 ? 3.310 2.451 -1.827 1.00 95.62 93 ALA A O 1
ATOM 748 N N . LEU A 1 94 ? 2.596 0.650 -2.972 1.00 95.44 94 LEU A N 1
ATOM 749 C CA . LEU A 1 94 ? 3.786 -0.170 -2.715 1.00 95.44 94 LEU A CA 1
ATOM 750 C C . LEU A 1 94 ? 5.039 0.417 -3.370 1.00 95.44 94 LEU A C 1
ATOM 752 O O . LEU A 1 94 ? 6.077 0.531 -2.717 1.00 95.44 94 LEU A O 1
ATOM 756 N N . ILE A 1 95 ? 4.937 0.827 -4.639 1.00 95.00 95 ILE A N 1
ATOM 757 C CA . ILE A 1 95 ? 6.036 1.479 -5.369 1.00 95.00 95 ILE A CA 1
ATOM 758 C C . ILE A 1 95 ? 6.431 2.781 -4.668 1.00 95.00 95 ILE A C 1
ATOM 760 O O . ILE A 1 95 ? 7.613 3.023 -4.421 1.00 95.00 95 ILE A O 1
ATOM 764 N N . ARG A 1 96 ? 5.441 3.612 -4.325 1.00 94.94 96 ARG A N 1
ATOM 765 C CA . ARG A 1 96 ? 5.633 4.906 -3.669 1.00 94.94 96 ARG A CA 1
ATOM 766 C C . ARG A 1 96 ? 6.359 4.755 -2.337 1.00 94.94 96 ARG A C 1
ATOM 768 O O . ARG A 1 96 ? 7.306 5.498 -2.087 1.00 94.94 96 ARG A O 1
ATOM 775 N N . GLU A 1 97 ? 5.933 3.804 -1.511 1.00 93.44 97 GLU A N 1
ATOM 776 C CA . GLU A 1 97 ? 6.553 3.528 -0.214 1.00 93.44 97 GLU A CA 1
ATOM 777 C C . GLU A 1 97 ? 7.960 2.938 -0.371 1.00 93.44 97 GLU A C 1
ATOM 779 O O . GLU A 1 97 ? 8.871 3.340 0.347 1.00 93.44 97 GLU A O 1
ATOM 784 N N . ASN A 1 98 ? 8.175 2.022 -1.321 1.00 92.38 98 ASN A N 1
ATOM 785 C CA . ASN A 1 98 ? 9.482 1.395 -1.521 1.00 92.38 98 ASN A CA 1
ATOM 786 C C . ASN A 1 98 ? 10.540 2.382 -2.046 1.00 92.38 98 ASN A C 1
ATOM 788 O O . ASN A 1 98 ? 11.663 2.407 -1.552 1.00 92.38 98 ASN A O 1
ATOM 792 N N . LEU A 1 99 ? 10.161 3.231 -3.006 1.00 91.06 99 LEU A N 1
ATOM 793 C CA . LEU A 1 99 ? 11.033 4.251 -3.597 1.00 91.06 99 LEU A CA 1
ATOM 794 C C . LEU A 1 99 ? 11.034 5.574 -2.812 1.00 91.06 99 LEU A C 1
ATOM 796 O O . LEU A 1 99 ? 11.686 6.535 -3.221 1.00 91.06 99 LEU A O 1
ATOM 800 N N . ASN A 1 100 ? 10.292 5.643 -1.702 1.00 91.56 100 ASN A N 1
ATOM 801 C CA . ASN A 1 100 ? 10.148 6.820 -0.847 1.00 91.56 100 ASN A CA 1
ATOM 802 C C . ASN A 1 100 ? 9.742 8.098 -1.624 1.00 91.56 100 ASN A C 1
ATOM 804 O O . ASN A 1 100 ? 10.231 9.202 -1.364 1.00 91.56 100 ASN A O 1
ATOM 808 N N . ILE A 1 101 ? 8.832 7.960 -2.597 1.00 93.44 101 ILE A N 1
ATOM 809 C CA . ILE A 1 101 ? 8.413 9.051 -3.491 1.00 93.44 101 ILE A CA 1
ATOM 810 C C . ILE A 1 101 ? 7.521 10.030 -2.726 1.00 93.44 101 ILE A C 1
ATOM 812 O O . ILE A 1 101 ? 6.369 9.723 -2.409 1.00 93.44 101 ILE A O 1
ATOM 816 N N . LYS A 1 102 ? 8.051 11.235 -2.467 1.00 90.62 102 LYS A N 1
ATOM 817 C CA . LYS A 1 102 ? 7.361 12.300 -1.713 1.00 90.62 102 LYS A CA 1
ATOM 818 C C . LYS A 1 102 ? 6.700 11.747 -0.437 1.00 90.62 102 LYS A C 1
ATOM 820 O O . LYS A 1 102 ? 5.544 12.042 -0.146 1.00 90.62 102 LYS A O 1
ATOM 825 N N . MET A 1 103 ? 7.429 10.909 0.296 1.00 91.19 103 MET A N 1
ATOM 826 C CA . MET A 1 103 ? 7.028 10.440 1.621 1.00 91.19 103 MET A CA 1
ATOM 827 C C . MET A 1 103 ? 7.654 11.362 2.672 1.00 91.19 103 MET A C 1
ATOM 829 O O . MET A 1 103 ? 8.873 11.539 2.693 1.00 91.19 103 MET A O 1
ATOM 833 N N . ARG A 1 104 ? 6.823 11.969 3.521 1.00 91.81 104 ARG A N 1
ATOM 834 C CA . ARG A 1 104 ? 7.220 12.888 4.602 1.00 91.81 104 ARG A CA 1
ATOM 835 C C . ARG A 1 104 ? 6.702 12.392 5.959 1.00 91.81 104 ARG A C 1
ATOM 837 O O . ARG A 1 104 ? 6.237 11.257 6.086 1.00 91.81 104 ARG A O 1
ATOM 844 N N . THR A 1 105 ? 6.849 13.212 6.996 1.00 90.62 105 THR A N 1
ATOM 845 C CA . THR A 1 105 ? 6.230 12.982 8.309 1.00 90.62 105 THR A CA 1
ATOM 846 C C . THR A 1 105 ? 4.708 13.078 8.205 1.00 90.62 105 THR A C 1
ATOM 848 O O . THR A 1 105 ? 4.189 13.697 7.280 1.00 90.62 105 THR A O 1
ATOM 851 N N . ALA A 1 106 ? 3.985 12.467 9.149 1.00 86.31 106 ALA A N 1
ATOM 852 C CA . ALA A 1 106 ? 2.520 12.410 9.121 1.00 86.31 106 ALA A CA 1
ATOM 853 C C . ALA A 1 106 ? 1.868 13.800 8.984 1.00 86.31 106 ALA A C 1
ATOM 855 O O . ALA A 1 106 ? 0.930 13.948 8.206 1.00 86.31 106 ALA A O 1
ATOM 856 N N . ASP A 1 107 ? 2.423 14.811 9.655 1.00 88.50 107 ASP A N 1
ATOM 857 C CA . ASP A 1 107 ? 1.913 16.188 9.634 1.00 88.50 107 ASP A CA 1
ATOM 858 C C . ASP A 1 107 ? 2.094 16.879 8.267 1.00 88.50 107 ASP A C 1
ATOM 860 O O . ASP A 1 107 ? 1.359 17.802 7.926 1.00 88.50 107 ASP A O 1
ATOM 864 N N . GLU A 1 108 ? 3.052 16.418 7.455 1.00 91.69 108 GLU A N 1
ATOM 865 C CA . GLU A 1 108 ? 3.382 16.987 6.141 1.00 91.69 108 GLU A CA 1
ATOM 866 C C . GLU A 1 108 ? 2.951 16.101 4.961 1.00 91.69 108 GLU A C 1
ATOM 868 O O . GLU A 1 108 ? 3.085 16.509 3.802 1.00 91.69 108 GLU A O 1
ATOM 873 N N . MET A 1 109 ? 2.450 14.888 5.223 1.00 90.06 109 MET A N 1
ATOM 874 C CA . MET A 1 109 ? 2.063 13.925 4.182 1.00 90.06 109 MET A CA 1
ATOM 875 C C . MET A 1 109 ? 1.006 14.499 3.243 1.00 90.06 109 MET A C 1
ATOM 877 O O . MET A 1 109 ? 1.125 14.383 2.028 1.00 90.06 109 MET A O 1
ATOM 881 N N . ASP A 1 110 ? 0.033 15.206 3.801 1.00 88.81 110 ASP A N 1
ATOM 882 C CA . ASP A 1 110 ? -1.023 15.895 3.069 1.00 88.81 110 ASP A CA 1
ATOM 883 C C . ASP A 1 110 ? -0.489 16.890 2.025 1.00 88.81 110 ASP A C 1
ATOM 885 O O . ASP A 1 110 ? -1.000 16.986 0.905 1.00 88.81 110 ASP A O 1
ATOM 889 N N . GLN A 1 111 ? 0.550 17.642 2.392 1.00 91.94 111 GLN A N 1
ATOM 890 C CA . GLN A 1 111 ? 1.207 18.583 1.489 1.00 91.94 111 GLN A CA 1
ATOM 891 C C . GLN A 1 111 ? 2.033 17.834 0.436 1.00 91.94 111 GLN A C 1
ATOM 893 O O . GLN A 1 111 ? 2.063 18.224 -0.734 1.00 91.94 111 GLN A O 1
ATOM 898 N N . ALA A 1 112 ? 2.682 16.738 0.831 1.00 92.56 112 ALA A N 1
ATOM 899 C CA . ALA A 1 112 ? 3.450 15.896 -0.074 1.00 92.56 112 ALA A CA 1
ATOM 900 C C . ALA A 1 112 ? 2.562 15.220 -1.138 1.00 92.56 112 ALA A C 1
ATOM 902 O O . ALA A 1 112 ? 2.953 15.162 -2.305 1.00 92.56 112 ALA A O 1
ATOM 903 N N . ASP A 1 113 ? 1.356 14.783 -0.763 1.00 91.88 113 ASP A N 1
ATOM 904 C CA . ASP A 1 113 ? 0.342 14.218 -1.662 1.00 91.88 113 ASP A CA 1
ATOM 905 C C . ASP A 1 113 ? -0.131 15.245 -2.693 1.00 91.88 113 ASP A C 1
ATOM 907 O O . ASP A 1 113 ? -0.205 14.944 -3.888 1.00 91.88 113 ASP A O 1
ATOM 911 N N . TYR A 1 114 ? -0.388 16.482 -2.257 1.00 91.69 114 TYR A N 1
ATOM 912 C CA . TYR A 1 114 ? -0.759 17.576 -3.154 1.00 91.69 114 TYR A CA 1
ATOM 913 C C . TYR A 1 114 ? 0.344 17.872 -4.178 1.00 91.69 114 TYR A C 1
ATOM 915 O O . TYR A 1 114 ? 0.090 17.951 -5.384 1.00 91.69 114 TYR A O 1
ATOM 923 N N . GLU A 1 115 ? 1.593 17.981 -3.722 1.00 93.12 115 GLU A N 1
ATOM 924 C CA . GLU A 1 115 ? 2.729 18.171 -4.621 1.00 93.12 115 GLU A CA 1
ATOM 925 C C . GLU A 1 115 ? 2.915 16.990 -5.580 1.00 93.12 115 GLU A C 1
ATOM 927 O O . GLU A 1 115 ? 3.246 17.198 -6.746 1.00 93.12 115 GLU A O 1
ATOM 932 N N . LEU A 1 116 ? 2.711 15.754 -5.114 1.00 92.75 116 LEU A N 1
ATOM 933 C CA . LEU A 1 116 ? 2.812 14.557 -5.947 1.00 92.75 116 LEU A CA 1
ATOM 934 C C . LEU A 1 116 ? 1.760 14.571 -7.055 1.00 92.75 116 LEU A C 1
ATOM 936 O O . LEU A 1 116 ? 2.099 14.358 -8.219 1.00 92.75 116 LEU A O 1
ATOM 940 N N . ARG A 1 117 ? 0.508 14.899 -6.721 1.00 92.06 117 ARG A N 1
ATOM 941 C CA . ARG A 1 117 ? -0.569 15.078 -7.705 1.00 92.06 117 ARG A CA 1
ATOM 942 C C . ARG A 1 117 ? -0.216 16.133 -8.747 1.00 92.06 117 ARG A C 1
ATOM 944 O O . ARG A 1 117 ? -0.418 15.910 -9.943 1.00 92.06 117 ARG A O 1
ATOM 951 N N . HIS A 1 118 ? 0.353 17.258 -8.318 1.00 91.94 118 HIS A N 1
ATOM 952 C CA . HIS A 1 118 ? 0.800 18.312 -9.225 1.00 91.94 118 HIS A CA 1
ATOM 953 C C . HIS A 1 118 ? 1.909 17.818 -10.166 1.00 91.94 118 HIS A C 1
ATOM 955 O O . HIS A 1 118 ? 1.822 18.025 -11.376 1.00 91.94 118 HIS A O 1
ATOM 961 N N . THR A 1 119 ? 2.917 17.114 -9.641 1.00 92.25 119 THR A N 1
ATOM 962 C CA . THR A 1 119 ? 3.999 16.523 -10.443 1.00 92.25 119 THR A CA 1
ATOM 963 C C . THR A 1 119 ? 3.468 15.511 -11.464 1.00 92.25 119 THR A C 1
ATOM 965 O O . THR A 1 119 ? 3.793 15.618 -12.643 1.00 92.25 119 THR A O 1
ATOM 968 N N . ILE A 1 120 ? 2.607 14.575 -11.050 1.00 91.25 120 ILE A N 1
ATOM 969 C CA . ILE A 1 120 ? 1.995 13.568 -11.939 1.00 91.25 120 ILE A CA 1
ATOM 970 C C . ILE A 1 120 ? 1.193 14.249 -13.056 1.00 91.25 120 ILE A C 1
ATOM 972 O O . ILE A 1 120 ? 1.297 13.857 -14.217 1.00 91.25 120 ILE A O 1
ATOM 976 N N . SER A 1 121 ? 0.444 15.306 -12.728 1.00 90.56 121 SER A N 1
ATOM 977 C CA . SER A 1 121 ? -0.328 16.086 -13.708 1.00 90.56 121 SER A CA 1
ATOM 978 C C . SER A 1 121 ? 0.550 16.759 -14.761 1.00 90.56 121 SER A C 1
ATOM 980 O O . SER A 1 121 ? 0.146 16.862 -15.915 1.00 90.56 121 SER A O 1
ATOM 982 N N . HIS A 1 122 ? 1.746 17.210 -14.375 1.00 92.00 122 HIS A N 1
ATOM 983 C CA . HIS A 1 122 ? 2.699 17.833 -15.295 1.00 92.00 122 HIS A CA 1
ATOM 984 C C . HIS A 1 122 ? 3.380 16.812 -16.206 1.00 92.00 122 HIS A C 1
ATOM 986 O O . HIS A 1 122 ? 3.601 17.099 -17.378 1.00 92.00 122 HIS A O 1
ATOM 992 N N . ILE A 1 123 ? 3.699 15.624 -15.685 1.00 91.00 123 ILE A N 1
ATOM 993 C CA . ILE A 1 123 ? 4.354 14.559 -16.458 1.00 91.00 123 ILE A CA 1
ATOM 994 C C . ILE A 1 123 ? 3.371 13.912 -17.445 1.00 91.00 123 ILE A C 1
ATOM 996 O O . ILE A 1 123 ? 3.734 13.646 -18.590 1.00 91.00 123 ILE A O 1
ATOM 1000 N N . TRP A 1 124 ? 2.119 13.688 -17.031 1.00 88.94 124 TRP A N 1
ATOM 1001 C CA . TRP A 1 124 ? 1.096 13.017 -17.842 1.00 88.94 124 TRP A CA 1
ATOM 1002 C C . TRP A 1 124 ? -0.164 13.875 -18.024 1.00 88.94 124 TRP A C 1
ATOM 1004 O O . TRP A 1 124 ? -1.237 13.513 -17.533 1.00 88.94 124 TRP A O 1
ATOM 1014 N N . PRO A 1 125 ? -0.093 14.989 -18.771 1.00 84.88 125 PRO A N 1
ATOM 1015 C CA . PRO A 1 125 ? -1.182 15.968 -18.852 1.00 84.88 125 PRO A CA 1
ATOM 1016 C C . PRO A 1 125 ? -2.506 15.402 -19.396 1.00 84.88 125 PRO A C 1
ATOM 1018 O O . PRO A 1 125 ? -3.576 15.933 -19.094 1.00 84.88 125 PRO A O 1
ATOM 1021 N N . LEU A 1 126 ? -2.460 14.319 -20.181 1.00 84.31 126 LEU A N 1
ATOM 1022 C CA . LEU A 1 126 ? -3.644 13.703 -20.788 1.00 84.31 126 LEU A CA 1
ATOM 1023 C C . LEU A 1 126 ? -4.246 12.584 -19.920 1.00 84.31 126 LEU A C 1
ATOM 1025 O O . LEU A 1 126 ? -5.465 12.498 -19.786 1.00 84.31 126 LEU A O 1
ATOM 1029 N N . GLN A 1 127 ? -3.409 11.734 -19.320 1.00 81.75 127 GLN A N 1
ATOM 1030 C CA . GLN A 1 127 ? -3.832 10.557 -18.553 1.00 81.75 127 GLN A CA 1
ATOM 1031 C C . GLN A 1 127 ? -4.109 10.872 -17.079 1.00 81.75 127 GLN A C 1
ATOM 1033 O O . GLN A 1 127 ? -4.943 10.212 -16.453 1.00 81.75 127 GLN A O 1
ATOM 1038 N N . ALA A 1 128 ? -3.445 11.891 -16.524 1.00 78.94 128 ALA A N 1
ATOM 1039 C CA . ALA A 1 128 ? -3.502 12.197 -15.101 1.00 78.94 128 ALA A CA 1
ATOM 1040 C C . ALA A 1 128 ? -4.935 12.452 -14.615 1.00 78.94 128 ALA A C 1
ATOM 1042 O O . ALA A 1 128 ? -5.311 11.949 -13.565 1.00 78.94 128 ALA A O 1
ATOM 1043 N N . LYS A 1 129 ? -5.791 13.112 -15.408 1.00 76.06 129 LYS A N 1
ATOM 1044 C CA . LYS A 1 129 ? -7.176 13.425 -15.001 1.00 76.06 129 LYS A CA 1
ATOM 1045 C C . LYS A 1 129 ? -8.002 12.215 -14.546 1.00 76.06 129 LYS A C 1
ATOM 1047 O O . LYS A 1 129 ? -8.878 12.391 -13.716 1.00 76.06 129 LYS A O 1
ATOM 1052 N N . LYS A 1 130 ? -7.759 11.021 -15.099 1.00 80.19 130 LYS A N 1
ATOM 1053 C CA . LYS A 1 130 ? -8.476 9.791 -14.710 1.00 80.19 130 LYS A CA 1
ATOM 1054 C C . LYS A 1 130 ? -7.701 8.945 -13.702 1.00 80.19 130 LYS A C 1
ATOM 1056 O O . LYS A 1 130 ? -8.301 8.201 -12.939 1.00 80.19 130 LYS A O 1
ATOM 1061 N N . LEU A 1 131 ? -6.373 9.019 -13.745 1.00 85.44 131 LEU A N 1
ATOM 1062 C CA . LEU A 1 131 ? -5.494 8.127 -12.997 1.00 85.44 131 LEU A CA 1
ATOM 1063 C C . LEU A 1 131 ? -5.072 8.713 -11.639 1.00 85.44 131 LEU A C 1
ATOM 1065 O O . LEU A 1 131 ? -4.789 7.958 -10.718 1.00 85.44 131 LEU A O 1
ATOM 1069 N N . LEU A 1 132 ? -5.059 10.041 -11.489 1.00 87.56 132 LEU A N 1
ATOM 1070 C CA . LEU A 1 132 ? -4.628 10.728 -10.265 1.00 87.56 132 LEU A CA 1
ATOM 1071 C C . LEU A 1 132 ? -5.373 10.251 -9.024 1.00 87.56 132 LEU A C 1
ATOM 1073 O O . LEU A 1 132 ? -4.739 10.032 -7.997 1.00 87.56 132 LEU A O 1
ATOM 1077 N N . ASP A 1 133 ? -6.686 10.063 -9.132 1.00 85.94 133 ASP A N 1
ATOM 1078 C CA . ASP A 1 133 ? -7.518 9.647 -8.003 1.00 85.94 133 ASP A CA 1
ATOM 1079 C C . ASP A 1 133 ? -7.252 8.193 -7.601 1.00 85.94 133 ASP A C 1
ATOM 1081 O O . ASP A 1 133 ? -7.302 7.862 -6.422 1.00 85.94 133 ASP A O 1
ATOM 1085 N N . LEU A 1 134 ? -6.843 7.347 -8.552 1.00 87.12 134 LEU A N 1
ATOM 1086 C CA . LEU A 1 134 ? -6.417 5.977 -8.268 1.00 87.12 134 LEU A CA 1
ATOM 1087 C C . LEU A 1 134 ? -5.019 5.917 -7.637 1.00 87.12 134 LEU A C 1
ATOM 1089 O O . LEU A 1 134 ? -4.790 5.079 -6.767 1.00 87.12 134 LEU A O 1
ATOM 1093 N N . LEU A 1 135 ? -4.082 6.763 -8.079 1.00 89.56 135 LEU A N 1
ATOM 1094 C CA . LEU A 1 135 ? -2.691 6.745 -7.604 1.00 89.56 135 LEU A CA 1
ATOM 1095 C C . LEU A 1 135 ? -2.524 7.454 -6.258 1.00 89.56 135 LEU A C 1
ATOM 1097 O O . LEU A 1 135 ? -1.815 6.972 -5.381 1.00 89.56 135 LEU A O 1
ATOM 1101 N N . VAL A 1 136 ? -3.150 8.617 -6.093 1.00 89.25 136 VAL A N 1
ATOM 1102 C CA . VAL A 1 136 ? -3.037 9.438 -4.883 1.00 89.25 136 VAL A CA 1
ATOM 1103 C C . VAL A 1 136 ? -4.444 9.850 -4.466 1.00 89.25 136 VAL A C 1
ATOM 1105 O O . VAL A 1 136 ? -4.869 10.935 -4.842 1.00 89.25 136 VAL A O 1
ATOM 1108 N N . PRO A 1 137 ? -5.195 9.017 -3.734 1.00 83.31 137 PRO A N 1
ATOM 1109 C CA . PRO A 1 137 ? -6.589 9.284 -3.369 1.00 83.31 137 PRO A CA 1
ATOM 1110 C C . PRO A 1 137 ? -6.805 10.665 -2.737 1.00 83.31 137 PRO A C 1
ATOM 1112 O O . PRO A 1 137 ? -5.932 11.193 -2.045 1.00 83.31 137 PRO A O 1
ATOM 1115 N N . HIS A 1 138 ? -7.957 11.284 -3.003 1.00 77.19 138 HIS A N 1
ATOM 1116 C CA . HIS A 1 138 ? -8.274 12.594 -2.428 1.00 77.19 138 HIS A CA 1
ATOM 1117 C C . HIS A 1 138 ? -8.493 12.484 -0.917 1.00 77.19 138 HIS A C 1
ATOM 1119 O O . HIS A 1 138 ? -9.016 11.486 -0.423 1.00 77.19 138 HIS A O 1
ATOM 1125 N N . LYS A 1 139 ? -8.181 13.556 -0.176 1.00 70.00 139 LYS A N 1
ATOM 1126 C CA . LYS A 1 139 ? -8.443 13.615 1.272 1.00 70.00 139 LYS A CA 1
ATOM 1127 C C . LYS A 1 139 ? -9.896 13.290 1.620 1.00 70.00 139 LYS A C 1
ATOM 1129 O O . LYS A 1 139 ? -10.147 12.659 2.638 1.00 70.00 139 LYS A O 1
ATOM 1134 N N . ASP A 1 140 ? -10.845 13.653 0.764 1.00 67.00 140 ASP A N 1
ATOM 1135 C CA . ASP A 1 140 ? -12.272 13.391 0.977 1.00 67.00 140 ASP A CA 1
ATOM 1136 C C . ASP A 1 140 ? -12.603 11.888 1.014 1.00 67.00 140 ASP A C 1
ATOM 1138 O O . ASP A 1 140 ? -13.506 11.466 1.734 1.00 67.00 140 ASP A O 1
ATOM 1142 N N . GLU A 1 141 ? -11.822 11.059 0.318 1.00 65.19 141 GLU A N 1
ATOM 1143 C CA . GLU A 1 141 ? -11.924 9.594 0.363 1.00 65.19 141 GLU A CA 1
ATOM 1144 C C . GLU A 1 141 ? -11.174 8.985 1.557 1.00 65.19 141 GLU A C 1
ATOM 1146 O O . GLU A 1 141 ? -11.384 7.824 1.907 1.00 65.19 141 GLU A O 1
ATOM 1151 N N . LEU A 1 142 ? -10.322 9.776 2.212 1.00 67.12 142 LEU A N 1
ATOM 1152 C CA . LEU A 1 142 ? -9.504 9.384 3.359 1.00 67.12 142 LEU A CA 1
ATOM 1153 C C . LEU A 1 142 ? -10.036 9.945 4.689 1.00 67.12 142 LEU A C 1
ATOM 1155 O O . LEU A 1 142 ? -9.557 9.541 5.749 1.00 67.12 142 LEU A O 1
ATOM 1159 N N . ASN A 1 143 ? -11.035 10.830 4.668 1.00 71.50 143 ASN A N 1
ATOM 1160 C CA . ASN A 1 143 ? -11.549 11.548 5.837 1.00 71.50 143 ASN A CA 1
ATOM 1161 C C . ASN A 1 143 ? -12.778 10.869 6.484 1.00 71.50 143 ASN A C 1
ATOM 1163 O O . ASN A 1 143 ? -13.082 9.701 6.226 1.00 71.50 143 ASN A O 1
ATOM 1167 N N . ALA A 1 144 ? -13.404 11.555 7.448 1.00 60.47 144 ALA A N 1
ATOM 1168 C CA . ALA A 1 144 ? -14.406 11.007 8.364 1.00 60.47 144 ALA A CA 1
ATOM 1169 C C . ALA A 1 144 ? -15.543 10.258 7.641 1.00 60.47 144 ALA A C 1
ATOM 1171 O O . ALA A 1 144 ? -16.192 10.792 6.747 1.00 60.47 144 ALA A O 1
ATOM 1172 N N . GLY A 1 145 ? -15.776 9.006 8.050 1.00 66.94 145 GLY A N 1
ATOM 1173 C CA . GLY A 1 145 ? -16.786 8.113 7.467 1.00 66.94 145 GLY A CA 1
ATOM 1174 C C . GLY A 1 145 ? -16.260 7.147 6.399 1.00 66.94 145 GLY A C 1
ATOM 1175 O O . GLY A 1 145 ? -16.988 6.238 6.005 1.00 66.94 145 GLY A O 1
ATOM 1176 N N . LYS A 1 146 ? -15.002 7.289 5.957 1.00 81.00 146 LYS A N 1
ATOM 1177 C CA . LYS A 1 146 ? -14.353 6.359 5.021 1.00 81.00 146 LYS A CA 1
ATOM 1178 C C . LYS A 1 146 ? -13.268 5.536 5.708 1.00 81.00 146 LYS A C 1
ATOM 1180 O O . LYS A 1 146 ? -12.430 6.064 6.450 1.00 81.00 146 LYS A O 1
ATOM 1185 N N . LEU A 1 147 ? -13.300 4.227 5.475 1.00 89.69 147 LEU A N 1
ATOM 1186 C CA . LEU A 1 147 ? -12.329 3.285 6.015 1.00 89.69 147 LEU A CA 1
ATOM 1187 C C . LEU A 1 147 ? -11.122 3.198 5.077 1.00 89.69 147 LEU A C 1
ATOM 1189 O O . LEU A 1 147 ? -11.264 3.223 3.857 1.00 89.69 147 LEU A O 1
ATOM 1193 N N . THR A 1 148 ? -9.929 3.100 5.652 1.00 94.12 148 THR A N 1
ATOM 1194 C CA . THR A 1 148 ? -8.688 2.894 4.902 1.00 94.12 148 THR A CA 1
ATOM 1195 C C . THR A 1 148 ? -7.943 1.712 5.496 1.00 94.12 148 THR A C 1
ATOM 1197 O O . THR A 1 148 ? -8.072 1.413 6.688 1.00 94.12 148 THR A O 1
ATOM 1200 N N . VAL A 1 149 ? -7.109 1.076 4.679 1.00 94.94 149 VAL A N 1
ATOM 1201 C CA . VAL A 1 149 ? -6.181 0.030 5.121 1.00 94.94 149 VAL A CA 1
ATOM 1202 C C . VAL A 1 149 ? -5.343 0.527 6.298 1.00 94.94 149 VAL A C 1
ATOM 1204 O O . VAL A 1 149 ? -5.195 -0.174 7.298 1.00 94.94 149 VAL A O 1
ATOM 1207 N N . GLY A 1 150 ? -4.858 1.770 6.225 1.00 93.12 150 GLY A N 1
ATOM 1208 C CA . GLY A 1 150 ? -4.048 2.349 7.288 1.00 93.12 150 GLY A CA 1
ATOM 1209 C C . GLY A 1 150 ? -4.791 2.461 8.620 1.00 93.12 150 GLY A C 1
ATOM 1210 O O . GLY A 1 150 ? -4.227 2.102 9.649 1.00 93.12 150 GLY A O 1
ATOM 1211 N N . LYS A 1 151 ? -6.069 2.861 8.617 1.00 94.44 151 LYS A N 1
ATOM 1212 C CA . LYS A 1 151 ? -6.892 2.932 9.838 1.00 94.44 151 LYS A CA 1
ATOM 1213 C C . LYS A 1 151 ? -7.128 1.556 10.464 1.00 94.44 151 LYS A C 1
ATOM 1215 O O . LYS A 1 151 ? -7.001 1.427 11.680 1.00 94.44 151 LYS A O 1
ATOM 1220 N N . ILE A 1 152 ? -7.421 0.533 9.654 1.00 95.38 152 ILE A N 1
ATOM 1221 C CA . ILE A 1 152 ? -7.618 -0.842 10.146 1.00 95.38 152 ILE A CA 1
ATOM 1222 C C . ILE A 1 152 ? -6.344 -1.347 10.828 1.00 95.38 152 ILE A C 1
ATOM 1224 O O . ILE A 1 152 ? -6.374 -1.750 11.992 1.00 95.38 152 ILE A O 1
ATOM 1228 N N . TYR A 1 153 ? -5.208 -1.291 10.127 1.00 95.62 153 TYR A N 1
ATOM 1229 C CA . TYR A 1 153 ? -3.953 -1.832 10.651 1.00 95.62 153 TYR A CA 1
ATOM 1230 C C . TYR A 1 153 ? -3.350 -0.973 11.769 1.00 95.62 153 TYR A C 1
ATOM 1232 O O . TYR A 1 153 ? -2.676 -1.519 12.640 1.00 95.62 153 TYR A O 1
ATOM 1240 N N . ALA A 1 154 ? -3.637 0.332 11.824 1.00 95.25 154 ALA A N 1
ATOM 1241 C CA . ALA A 1 154 ? -3.332 1.159 12.991 1.00 95.25 154 ALA A CA 1
ATOM 1242 C C . ALA A 1 154 ? -4.119 0.698 14.226 1.00 95.25 154 ALA A C 1
ATOM 1244 O O . ALA A 1 154 ? -3.527 0.539 15.291 1.00 95.25 154 ALA A O 1
ATOM 1245 N N . GLY A 1 155 ? -5.419 0.418 14.079 1.00 95.50 155 GLY A N 1
ATOM 1246 C CA . GLY A 1 155 ? -6.247 -0.133 15.155 1.00 95.50 155 GLY A CA 1
ATOM 1247 C C . GLY A 1 155 ? -5.716 -1.473 15.669 1.00 95.50 155 GLY A C 1
ATOM 1248 O O . GLY A 1 155 ? -5.533 -1.640 16.874 1.00 95.50 155 GLY A O 1
ATOM 1249 N N . LEU A 1 156 ? -5.374 -2.395 14.761 1.00 93.38 156 LEU A N 1
ATOM 1250 C CA . LEU A 1 156 ? -4.768 -3.683 15.120 1.00 93.38 156 LEU A CA 1
ATOM 1251 C C . LEU A 1 156 ? -3.414 -3.518 15.821 1.00 93.38 156 LEU A C 1
ATOM 1253 O O . LEU A 1 156 ? -3.149 -4.196 16.811 1.00 93.38 156 LEU A O 1
ATOM 1257 N N . LEU A 1 157 ? -2.573 -2.595 15.349 1.00 93.50 157 LEU A N 1
ATOM 1258 C CA . LEU A 1 157 ? -1.269 -2.319 15.948 1.00 93.50 157 LEU A CA 1
ATOM 1259 C C . LEU A 1 157 ? -1.391 -1.713 17.356 1.00 93.50 157 LEU A C 1
ATOM 1261 O O . LEU A 1 157 ? -0.604 -2.052 18.244 1.00 93.50 157 LEU A O 1
ATOM 1265 N N . ILE A 1 158 ? -2.363 -0.823 17.572 1.00 94.12 158 ILE A N 1
ATOM 1266 C CA . ILE A 1 158 ? -2.671 -0.257 18.893 1.00 94.12 158 ILE A CA 1
ATOM 1267 C C . ILE A 1 158 ? -3.184 -1.357 19.824 1.00 94.12 158 ILE A C 1
ATOM 1269 O O . ILE A 1 158 ? -2.691 -1.470 20.945 1.00 94.12 158 ILE A O 1
ATOM 1273 N N . LEU A 1 159 ? -4.110 -2.199 19.355 1.00 90.38 159 LEU A N 1
ATOM 1274 C CA . LEU A 1 159 ? -4.651 -3.320 20.123 1.00 90.38 159 LEU A CA 1
ATOM 1275 C C . LEU A 1 159 ? -3.551 -4.307 20.538 1.00 90.38 159 LEU A C 1
ATOM 1277 O O . LEU A 1 159 ? -3.462 -4.682 21.705 1.00 90.38 159 LEU A O 1
ATOM 1281 N N . GLU A 1 160 ? -2.681 -4.697 19.606 1.00 88.00 160 GLU A N 1
ATOM 1282 C CA . GLU A 1 160 ? -1.528 -5.559 19.884 1.00 88.00 160 GLU A CA 1
ATOM 1283 C C . GLU A 1 160 ? -0.577 -4.907 20.897 1.00 88.00 160 GLU A C 1
ATOM 1285 O O . GLU A 1 160 ? -0.108 -5.560 21.830 1.00 88.00 160 GLU A O 1
ATOM 1290 N N . SER A 1 161 ? -0.320 -3.603 20.756 1.00 87.44 161 SER A N 1
ATOM 1291 C CA . SER A 1 161 ? 0.520 -2.861 21.700 1.00 87.44 161 SER A CA 1
ATOM 1292 C C . SER A 1 161 ? -0.093 -2.850 23.099 1.00 87.44 161 SER A C 1
ATOM 1294 O O . SER A 1 161 ? 0.616 -3.120 24.063 1.00 87.44 161 SER A O 1
ATOM 1296 N N . TRP A 1 162 ? -1.401 -2.611 23.214 1.00 88.56 162 TRP A N 1
ATOM 1297 C CA . TRP A 1 162 ? -2.120 -2.618 24.486 1.00 88.56 162 TRP A CA 1
ATOM 1298 C C . TRP A 1 162 ? -2.089 -3.993 25.165 1.00 88.56 162 TRP A C 1
ATOM 1300 O O . TRP A 1 162 ? -1.714 -4.070 26.336 1.00 88.56 162 TRP A O 1
ATOM 1310 N N . ARG A 1 163 ? -2.359 -5.081 24.428 1.00 85.62 163 ARG A N 1
ATOM 1311 C CA . ARG A 1 163 ? -2.296 -6.463 24.953 1.00 85.62 163 ARG A CA 1
ATOM 1312 C C . ARG A 1 163 ? -0.912 -6.834 25.491 1.00 85.62 163 ARG A C 1
ATOM 1314 O O . ARG A 1 163 ? -0.809 -7.575 26.461 1.00 85.62 163 ARG A O 1
ATOM 1321 N N . ASN A 1 164 ? 0.141 -6.300 24.875 1.00 80.69 164 ASN A N 1
ATOM 1322 C CA . ASN A 1 164 ? 1.525 -6.514 25.300 1.00 80.69 164 ASN A CA 1
ATOM 1323 C C . ASN A 1 164 ? 1.957 -5.613 26.473 1.00 80.69 164 ASN A C 1
ATOM 1325 O O . ASN A 1 164 ? 3.004 -5.855 27.075 1.00 80.69 164 ASN A O 1
ATOM 1329 N N . THR A 1 165 ? 1.186 -4.575 26.814 1.00 78.81 165 THR A N 1
ATOM 1330 C CA . THR A 1 165 ? 1.404 -3.800 28.045 1.00 78.81 165 THR A CA 1
ATOM 1331 C C . THR A 1 165 ? 0.746 -4.471 29.250 1.00 78.81 165 THR A C 1
ATOM 1333 O O . THR A 1 165 ? -0.209 -5.229 29.110 1.00 78.81 165 THR A O 1
ATOM 1336 N N . LYS A 1 166 ? 1.224 -4.151 30.462 1.00 58.84 166 LYS A N 1
ATOM 1337 C CA . LYS A 1 166 ? 0.739 -4.725 31.733 1.00 58.84 166 LYS A CA 1
ATOM 1338 C C . LYS A 1 166 ? -0.783 -4.643 31.936 1.00 58.84 166 LYS A C 1
ATOM 1340 O O . LYS A 1 166 ? -1.315 -5.419 32.711 1.00 58.84 166 LYS A O 1
ATOM 1345 N N . PHE A 1 167 ? -1.475 -3.736 31.247 1.00 58.38 167 PHE A N 1
ATOM 1346 C CA . PHE A 1 167 ? -2.929 -3.588 31.328 1.00 58.38 167 PHE A CA 1
ATOM 1347 C C . PHE A 1 167 ? -3.705 -4.706 30.616 1.00 58.38 167 PHE A C 1
ATOM 1349 O O . PHE A 1 167 ? -4.773 -5.070 31.091 1.00 58.38 167 PHE A O 1
ATOM 1356 N N . GLY A 1 168 ? -3.165 -5.297 29.544 1.00 55.66 168 GLY A N 1
ATOM 1357 C CA . GLY A 1 168 ? -3.815 -6.405 28.831 1.00 55.66 168 GLY A CA 1
ATOM 1358 C C . GLY A 1 168 ? -3.649 -7.776 29.497 1.00 55.66 168 GLY A C 1
ATOM 1359 O O . GLY A 1 168 ? -4.406 -8.692 29.201 1.00 55.66 168 GLY A O 1
ATOM 1360 N N . GLN A 1 169 ? -2.679 -7.918 30.407 1.00 53.97 169 GLN A N 1
ATOM 1361 C CA . GLN A 1 169 ? -2.461 -9.144 31.192 1.00 53.97 169 GLN A CA 1
ATOM 1362 C C . GLN A 1 169 ? -3.360 -9.221 32.438 1.00 53.97 169 GLN A C 1
ATOM 1364 O O . GLN A 1 169 ? -3.537 -10.295 32.999 1.00 53.97 169 GLN A O 1
ATOM 1369 N N . ILE A 1 170 ? -3.946 -8.098 32.870 1.00 55.66 170 ILE A N 1
ATOM 1370 C CA . ILE A 1 170 ? -4.839 -8.045 34.042 1.00 55.66 170 ILE A CA 1
ATOM 1371 C C . ILE A 1 170 ? -6.214 -8.658 33.721 1.00 55.66 170 ILE A C 1
ATOM 1373 O O . ILE A 1 170 ? -6.869 -9.197 34.606 1.00 55.66 170 ILE A O 1
ATOM 1377 N N . GLU A 1 171 ? -6.645 -8.630 32.457 1.00 51.62 171 GLU A N 1
ATOM 1378 C CA . GLU A 1 171 ? -7.945 -9.174 32.033 1.00 51.62 171 GLU A CA 1
ATOM 1379 C C . GLU A 1 171 ? -7.916 -10.702 31.818 1.00 51.62 171 GLU A C 1
ATOM 1381 O O . GLU A 1 171 ? -8.964 -11.339 31.789 1.00 51.62 171 GLU A O 1
ATOM 1386 N N . SER A 1 172 ? -6.724 -11.313 31.729 1.00 48.31 172 SER A N 1
ATOM 1387 C CA . SER A 1 172 ? -6.556 -12.773 31.620 1.00 48.31 172 SER A CA 1
ATOM 1388 C C . SER A 1 172 ? -6.566 -13.526 32.958 1.00 48.31 172 SER A C 1
ATOM 1390 O O . SER A 1 172 ? -6.568 -14.752 32.939 1.00 48.31 172 SER A O 1
ATOM 1392 N N . ASP A 1 173 ? -6.604 -12.821 34.095 1.00 44.09 173 ASP A N 1
ATOM 1393 C CA . ASP A 1 173 ? -6.636 -13.404 35.452 1.00 44.09 173 ASP A CA 1
ATOM 1394 C C . ASP A 1 173 ? -8.044 -13.394 36.093 1.00 44.09 173 ASP A C 1
ATOM 1396 O O . ASP A 1 173 ? -8.199 -13.625 37.294 1.00 44.09 173 ASP A O 1
ATOM 1400 N N . LEU A 1 174 ? -9.101 -13.141 35.314 1.00 40.09 174 LEU A N 1
ATOM 1401 C CA . LEU A 1 174 ? -10.479 -13.321 35.780 1.00 40.09 174 LEU A CA 1
ATOM 1402 C C . LEU A 1 174 ? -10.842 -14.817 35.716 1.00 40.09 174 LEU A C 1
ATOM 1404 O O . LEU A 1 174 ? -10.844 -15.383 34.622 1.00 40.09 174 LEU A O 1
ATOM 1408 N N . PRO A 1 175 ? -11.139 -15.482 36.852 1.00 37.84 175 PRO A N 1
ATOM 1409 C CA . PRO A 1 175 ? -11.457 -16.904 36.856 1.00 37.84 175 PRO A CA 1
ATOM 1410 C C . PRO A 1 175 ? -12.727 -17.166 36.044 1.00 37.84 175 PRO A C 1
ATOM 1412 O O . PRO A 1 175 ? -13.731 -16.470 36.216 1.00 37.84 175 PRO A O 1
ATOM 1415 N N . GLU A 1 176 ? -12.664 -18.178 35.173 1.00 37.12 176 GLU A N 1
ATOM 1416 C CA . GLU A 1 176 ? -13.802 -18.729 34.436 1.00 37.12 176 GLU A CA 1
ATOM 1417 C C . GLU A 1 176 ? -15.016 -18.849 35.365 1.00 37.12 176 GLU A C 1
ATOM 1419 O O . GLU A 1 176 ? -15.026 -19.629 36.322 1.00 37.12 176 GLU A O 1
ATOM 1424 N N . LEU A 1 177 ? -16.055 -18.063 35.080 1.00 36.47 177 LEU A N 1
ATOM 1425 C CA . LEU A 1 177 ? -17.378 -18.277 35.642 1.00 36.47 177 LEU A CA 1
ATOM 1426 C C . LEU A 1 177 ? -17.849 -19.649 35.158 1.00 36.47 177 LEU A C 1
ATOM 1428 O O . LEU A 1 177 ? -18.249 -19.809 34.007 1.00 36.47 177 LEU A O 1
ATOM 1432 N N . GLN A 1 178 ? -17.745 -20.635 36.051 1.00 35.28 178 GLN A N 1
ATOM 1433 C CA . GLN A 1 178 ? -18.329 -21.957 35.883 1.00 35.28 178 GLN A CA 1
ATOM 1434 C C . GLN A 1 178 ? -19.779 -21.814 35.428 1.00 35.28 178 GLN A C 1
ATOM 1436 O O . GLN A 1 178 ? -20.592 -21.143 36.065 1.00 35.28 178 GLN A O 1
ATOM 1441 N N . ASP A 1 179 ? -20.070 -22.475 34.318 1.00 34.97 179 ASP A N 1
ATOM 1442 C CA . ASP A 1 179 ? -21.382 -22.599 33.709 1.00 34.97 179 ASP A CA 1
ATOM 1443 C C . ASP A 1 179 ? -22.305 -23.389 34.660 1.00 34.97 179 ASP A C 1
ATOM 1445 O O . ASP A 1 179 ? -22.415 -24.617 34.613 1.00 34.97 179 ASP A O 1
ATOM 1449 N N . VAL A 1 180 ? -22.929 -22.689 35.615 1.00 41.69 180 VAL A N 1
ATOM 1450 C CA . VAL A 1 180 ? -23.953 -23.244 36.509 1.00 41.69 180 VAL A CA 1
ATOM 1451 C C . VAL A 1 180 ? -25.267 -23.304 35.736 1.00 41.69 180 VAL A C 1
ATOM 1453 O O . VAL A 1 180 ? -26.168 -22.487 35.913 1.00 41.69 180 VAL A O 1
ATOM 1456 N N . SER A 1 181 ? -25.382 -24.280 34.842 1.00 39.25 181 SER A N 1
ATOM 1457 C CA . SER A 1 181 ? -26.657 -24.673 34.240 1.00 39.25 181 SER A CA 1
ATOM 1458 C C . SER A 1 181 ? -26.632 -26.135 33.818 1.00 39.25 181 SER A C 1
ATOM 1460 O O . SER A 1 181 ? -26.550 -26.464 32.641 1.00 39.25 181 SER A O 1
ATOM 1462 N N . ARG A 1 182 ? -26.745 -27.025 34.810 1.00 35.78 182 ARG A N 1
ATOM 1463 C CA . ARG A 1 182 ? -27.357 -28.358 34.671 1.00 35.78 182 ARG A CA 1
ATOM 1464 C C . ARG A 1 182 ? -27.763 -28.878 36.052 1.00 35.78 182 ARG A C 1
ATOM 1466 O O . ARG A 1 182 ? -26.992 -29.527 36.750 1.00 35.78 182 ARG A O 1
ATOM 1473 N N . GLN A 1 183 ? -28.983 -28.537 36.459 1.00 35.06 183 GLN A N 1
ATOM 1474 C CA . GLN A 1 183 ? -29.682 -29.235 37.539 1.00 35.06 183 GLN A CA 1
ATOM 1475 C C . GLN A 1 183 ? -30.178 -30.619 37.062 1.00 35.06 183 GLN A C 1
ATOM 1477 O O . GLN A 1 183 ? -30.265 -30.855 35.856 1.00 35.06 183 GLN A O 1
ATOM 1482 N N . PRO A 1 184 ? -30.447 -31.546 38.000 1.00 37.16 184 PRO A N 1
ATOM 1483 C CA . PRO A 1 184 ? -30.400 -32.986 37.779 1.00 37.16 184 PRO A CA 1
ATOM 1484 C C . PRO A 1 184 ? -31.740 -33.553 37.296 1.00 37.16 184 PRO A C 1
ATOM 1486 O O . PRO A 1 184 ? -32.798 -33.179 37.796 1.00 37.16 184 PRO A O 1
ATOM 1489 N N . SER A 1 185 ? -31.699 -34.525 36.387 1.00 37.41 185 SER A N 1
ATOM 1490 C CA . SER A 1 185 ? -32.830 -35.420 36.138 1.00 37.41 185 SER A CA 1
ATOM 1491 C C . SER A 1 185 ? -32.789 -36.573 37.146 1.00 37.41 185 SER A C 1
ATOM 1493 O O . SER A 1 185 ? -31.925 -37.447 37.064 1.00 37.41 185 SER A O 1
ATOM 1495 N N . LEU A 1 186 ? -33.709 -36.545 38.114 1.00 43.47 186 LEU A N 1
ATOM 1496 C CA . LEU A 1 186 ? -34.172 -37.745 38.812 1.00 43.47 186 LEU A CA 1
ATOM 1497 C C . LEU A 1 186 ? -34.991 -38.607 37.839 1.00 43.47 186 LEU A C 1
ATOM 1499 O O . LEU A 1 186 ? -35.739 -38.042 37.051 1.00 43.47 186 LEU A O 1
ATOM 1503 N N . GLU A 1 187 ? -34.851 -39.932 37.993 1.00 38.09 187 GLU A N 1
ATOM 1504 C CA . GLU A 1 187 ? -35.523 -41.088 37.348 1.00 38.09 187 GLU A CA 1
ATOM 1505 C C . GLU A 1 187 ? -34.446 -41.956 36.662 1.00 38.09 187 GLU A C 1
ATOM 1507 O O . GLU A 1 187 ? -33.819 -41.545 35.699 1.00 38.09 187 GLU A O 1
ATOM 1512 N N . SER A 1 188 ? -34.092 -43.168 37.104 1.00 37.53 188 SER A N 1
ATOM 1513 C CA . SER A 1 188 ? -34.971 -44.293 37.433 1.00 37.53 188 SER A CA 1
ATOM 1514 C C . SER A 1 188 ? -34.186 -45.362 38.214 1.00 37.53 188 SER A C 1
ATOM 1516 O O . SER A 1 188 ? -33.172 -45.862 37.733 1.00 37.53 188 SER A O 1
ATOM 1518 N N . LEU A 1 189 ? -34.672 -45.749 39.395 1.00 41.22 189 LEU A N 1
ATOM 1519 C CA . LEU A 1 189 ? -34.358 -47.030 40.036 1.00 41.22 189 LEU A CA 1
ATOM 1520 C C . LEU A 1 189 ? -35.461 -48.011 39.632 1.00 41.22 189 LEU A C 1
ATOM 1522 O O . LEU A 1 189 ? -36.561 -47.920 40.162 1.00 41.22 189 LEU A O 1
ATOM 1526 N N . THR A 1 190 ? -35.187 -48.906 38.687 1.00 46.41 190 THR A N 1
ATOM 1527 C CA . THR A 1 190 ? -35.799 -50.245 38.574 1.00 46.41 190 THR A CA 1
ATOM 1528 C C . THR A 1 190 ? -34.948 -51.079 37.615 1.00 46.41 190 THR A C 1
ATOM 1530 O O . THR A 1 190 ? -34.750 -50.687 36.467 1.00 46.41 190 THR A O 1
ATOM 1533 N N . GLY A 1 191 ? -34.431 -52.210 38.104 1.00 35.50 191 GLY A N 1
ATOM 1534 C CA . GLY A 1 191 ? -33.606 -53.163 37.357 1.00 35.50 191 GLY A CA 1
ATOM 1535 C C . GLY A 1 191 ? -32.562 -53.810 38.242 1.00 35.50 191 GLY A C 1
ATOM 1536 O O . GLY A 1 191 ? -31.388 -53.409 38.111 1.00 35.50 191 GLY A O 1
#

Secondary structure (DSSP, 8-state):
-HHHHHHHHHHT--TTS--HHHHHHHHHHHHHH-TT--SEEEHHHHHHHHHHSPTTTS--TT--HHHHHHHHHHH--B--TTSEEEHHHHHHHHHHHHTTTT---HHHHHHHHHHHHHHHHHH-TTTHHHHHHHHS--HHHHSTT--BHHHHHHHHHHHHHHHHSTTTSSGGGS-----------------

InterPro domains:
  IPR002048 EF-hand domain [PS50222] (21-56)
  IPR011992 EF-hand domain pair [SSF47473] (21-99)
  IPR014873 Voltage-dependent calcium channel, alpha-1 subunit, IQ domain [PF08763] (88-166)
  IPR014873 Voltage-dependent calcium channel, alpha-1 subunit, IQ domain [SM01062] (144-178)
  IPR031649 Voltage-dependent L-type calcium channel, IQ-associated domain [PF16905] (25-78)
  IPR050599 Voltage-dependent calcium channel alpha-1 subunit [PTHR45628] (1-173)

Sequence (191 aa):
VAVIMDNFDYLTRDSSILGAHHLDEFVRIWAEYDPNATGKIHYTEMYDMLKNMDPPLGFGNKCPNRLAYKKLIRMNMPLDAEGKVGFTTTLFALIRENLNIKMRTADEMDQADYELRHTISHIWPLQAKKLLDLLVPHKDELNAGKLTVGKIYAGLLILESWRNTKFGQIESDLPELQDVSRQPSLESLTG

Organism: Culex pipiens (NCBI:txid7175)

Radius of gyration: 24.17 Å; chains: 1; bounding box: 62×72×67 Å

pLDDT: mean 81.72, std 19.34, range [34.97, 97.94]

Foldseek 3Di:
DVVVVVVVCVVPPDPQDDDPVLVVVLVVLVCVQVVVPPQKHALVVVLVSLQCDDPPLHQHVPHDLLVSLVLLLQLFFFADPVRMGGNLSSSLSSVCSSVVQLRDPPVCSLVSLVVVLVVLCVVCVPCSVPCSCSNRNDVVSRDDPTDTSSVVSVVVSVVVVCCPDPNVVVVVPDDPPPPPPDDDDDDDPDD